Protein AF-A0A382NCT9-F1 (afdb_monomer_lite)

Sequence (289 aa):
MSKIYLVCTRSAISASALTYIINQSPQFYNVVHNNLWLNEAGSKFKDATVIEDWWNIPKSFEKTYNHDVRNNENIKLETLQNLCYEWENLHTGKHIALFTHATNTADIIKWRNEHELPITVVTTIMGKNCYRYMDLFLKREYSDEMNKFVSLFDTWKYVYNQFLSQDVTWAEHADVVLAMDDWLDNPAVTYFALGIFHNYNMKIWVEEYKMANGYEEWDLSLTGTTNRLKTMCYIFGKYEGLFQYTQEKRLFALATLESGKSYEENEITDIQQIVDNTQKIIRKQLTLT

pLDDT: mean 91.04, std 7.64, range [47.56, 98.56]

Secondary structure (DSSP, 8-state):
---EEEEE-S-TTTSHHHHHHHHTSTTB-----S-SEEEE-BSSS--EEEE-TTTT--TTTTTTS-HHHHT-SS--HHHHHHHHHHHHHTT---BEEEEE----HHHHHHHHHHTT--EEEEEEE--TTGGGGHHHHHHHHTBSSS-----HHHHHHHHHHIIIIIHHHHHHS-SEEEETHHHHT-HHHHHHHHT----TTHHHHHHHHHHHTT-----TT--SHHHHHHHHHHHHHHHGGG--SHHHHHHHHHHHHHHHHGGGTS----HHHHHHHHHHHHTS-----

Organism: NCBI:txid408172

Structure (mmCIF, N/CA/C/O backbone):
data_AF-A0A382NCT9-F1
#
_entry.id   AF-A0A382NCT9-F1
#
loop_
_atom_site.group_PDB
_atom_site.id
_atom_site.type_symbol
_atom_site.label_atom_id
_atom_site.label_alt_id
_atom_site.label_comp_id
_atom_site.label_asym_id
_atom_site.label_entity_id
_atom_site.label_seq_id
_atom_site.pdbx_PDB_ins_code
_atom_site.Cartn_x
_atom_site.Cartn_y
_atom_site.Cartn_z
_atom_site.occupancy
_atom_site.B_iso_or_equiv
_atom_site.auth_seq_id
_atom_site.auth_comp_id
_atom_site.auth_asym_id
_atom_site.auth_atom_id
_atom_site.pdbx_PDB_model_num
ATOM 1 N N . MET A 1 1 ? -17.675 -8.148 20.266 1.00 79.31 1 MET A N 1
ATOM 2 C CA . MET A 1 1 ? -16.618 -7.242 20.749 1.00 79.31 1 MET A CA 1
ATOM 3 C C . MET A 1 1 ? -16.170 -6.379 19.585 1.00 79.31 1 MET A C 1
ATOM 5 O O . MET A 1 1 ? -15.990 -6.921 18.493 1.00 79.31 1 MET A O 1
ATOM 9 N N . SER A 1 2 ? -16.069 -5.066 19.788 1.00 93.88 2 SER A N 1
ATOM 10 C CA . SER A 1 2 ? -15.545 -4.143 18.777 1.00 93.88 2 SER A CA 1
ATOM 11 C C . SER A 1 2 ? -14.045 -4.390 18.590 1.00 93.88 2 SER A C 1
ATOM 13 O O . SER A 1 2 ? -13.385 -4.887 19.496 1.00 93.88 2 SER A O 1
ATOM 15 N N . LYS A 1 3 ? -13.508 -4.100 17.404 1.00 97.00 3 LYS A N 1
ATOM 16 C CA . LYS A 1 3 ? -12.102 -4.338 17.058 1.00 97.00 3 LYS A CA 1
ATOM 17 C C . LYS A 1 3 ? -11.526 -3.095 16.408 1.00 97.00 3 LYS A C 1
ATOM 19 O O . LYS A 1 3 ? -12.255 -2.389 15.706 1.00 97.00 3 LYS A O 1
ATOM 24 N N . ILE A 1 4 ? -10.232 -2.885 16.607 1.00 98.12 4 ILE A N 1
ATOM 25 C CA . ILE A 1 4 ? -9.452 -1.883 15.886 1.00 98.12 4 ILE A CA 1
ATOM 26 C C . ILE A 1 4 ? -8.668 -2.591 14.785 1.00 98.12 4 ILE A C 1
ATOM 28 O O . ILE A 1 4 ? -7.876 -3.489 15.054 1.00 98.12 4 ILE A O 1
ATOM 32 N N . TYR A 1 5 ? -8.886 -2.183 13.543 1.00 98.31 5 TYR A N 1
ATOM 33 C CA . TYR A 1 5 ? -8.076 -2.583 12.402 1.00 98.31 5 TYR A CA 1
ATOM 34 C C . TYR A 1 5 ? -6.975 -1.540 12.253 1.00 98.31 5 TYR A C 1
ATOM 36 O O . TYR A 1 5 ? -7.219 -0.426 11.795 1.00 98.31 5 TYR A O 1
ATOM 44 N N . LEU A 1 6 ? -5.777 -1.871 12.718 1.00 97.19 6 LEU A N 1
ATOM 45 C CA . LEU A 1 6 ? -4.642 -0.967 12.676 1.00 97.19 6 LEU A CA 1
ATOM 46 C C . LEU A 1 6 ? -3.931 -1.143 11.333 1.00 97.19 6 LEU A C 1
ATOM 48 O O . LEU A 1 6 ? -3.257 -2.149 11.112 1.00 97.19 6 LEU A O 1
ATOM 52 N N . VAL A 1 7 ? -4.135 -0.184 10.430 1.00 96.69 7 VAL A N 1
ATOM 53 C CA . VAL A 1 7 ? -3.504 -0.131 9.110 1.00 96.69 7 VAL A CA 1
ATOM 54 C C . VAL A 1 7 ? -2.117 0.483 9.275 1.00 96.69 7 VAL A C 1
ATOM 56 O O . VAL A 1 7 ? -1.965 1.702 9.343 1.00 96.69 7 VAL A O 1
ATOM 59 N N . CYS A 1 8 ? -1.110 -0.377 9.371 1.00 95.12 8 CYS A N 1
ATOM 60 C CA . CYS A 1 8 ? 0.291 -0.007 9.508 1.00 95.12 8 CYS A CA 1
ATOM 61 C C . CYS A 1 8 ? 0.934 0.065 8.122 1.00 95.12 8 CYS A C 1
ATOM 63 O O . CYS A 1 8 ? 1.091 -0.954 7.445 1.00 95.12 8 CYS A O 1
ATOM 65 N N . THR A 1 9 ? 1.309 1.262 7.679 1.00 88.56 9 THR A N 1
ATOM 66 C CA . THR A 1 9 ? 1.992 1.413 6.392 1.00 88.56 9 THR A CA 1
ATOM 67 C C . THR A 1 9 ? 2.882 2.643 6.343 1.00 88.56 9 THR A C 1
ATOM 69 O O . THR A 1 9 ? 2.589 3.682 6.930 1.00 88.56 9 THR A O 1
ATOM 72 N N . ARG A 1 10 ? 3.978 2.535 5.588 1.00 74.75 10 ARG A N 1
ATOM 73 C CA . ARG A 1 10 ? 4.777 3.692 5.162 1.00 74.75 10 ARG A CA 1
ATOM 74 C C . ARG A 1 10 ? 4.299 4.305 3.849 1.00 74.75 10 ARG A C 1
ATOM 76 O O . ARG A 1 10 ? 4.722 5.404 3.518 1.00 74.75 10 ARG A O 1
ATOM 83 N N . SER A 1 11 ? 3.441 3.614 3.102 1.00 71.44 11 SER A N 1
ATOM 84 C CA . SER A 1 11 ? 3.001 4.058 1.785 1.00 71.44 11 SER A CA 1
ATOM 85 C C . SER A 1 11 ? 1.918 5.130 1.889 1.00 71.44 11 SER A C 1
ATOM 87 O O . SER A 1 11 ? 0.809 4.868 2.358 1.00 71.44 11 SER A O 1
ATOM 89 N N . ALA A 1 12 ? 2.212 6.329 1.385 1.00 63.00 12 ALA A N 1
ATOM 90 C CA . ALA A 1 12 ? 1.290 7.462 1.436 1.00 63.00 12 ALA A CA 1
ATOM 91 C C . ALA A 1 12 ? 0.013 7.263 0.593 1.00 63.00 12 ALA A C 1
ATOM 93 O O . ALA A 1 12 ? -1.019 7.868 0.897 1.00 63.00 12 ALA A O 1
ATOM 94 N N . ILE A 1 13 ? 0.053 6.423 -0.452 1.00 72.62 13 ILE A N 1
ATOM 95 C CA . ILE A 1 13 ? -1.135 6.096 -1.261 1.00 72.62 13 ILE A CA 1
ATOM 96 C C . ILE A 1 13 ? -2.081 5.143 -0.520 1.00 72.62 13 ILE A C 1
ATOM 98 O O . ILE A 1 13 ? -3.292 5.341 -0.542 1.00 72.62 13 ILE A O 1
ATOM 102 N N . SER A 1 14 ? -1.534 4.144 0.174 1.00 72.00 14 SER A N 1
ATOM 103 C CA . SER A 1 14 ? -2.325 3.111 0.850 1.00 72.00 14 SER A CA 1
ATOM 104 C C . SER A 1 14 ? -2.730 3.488 2.275 1.00 72.00 14 SER A C 1
ATOM 106 O O . SER A 1 14 ? -3.494 2.757 2.884 1.00 72.00 14 SER A O 1
ATOM 108 N N . ALA A 1 15 ? -2.238 4.597 2.824 1.00 79.25 15 ALA A N 1
ATOM 109 C CA . ALA A 1 15 ? -2.520 5.017 4.194 1.00 79.25 15 ALA A CA 1
ATOM 110 C C . ALA A 1 15 ? -4.007 5.354 4.427 1.00 79.25 15 ALA A C 1
ATOM 112 O O . ALA A 1 15 ? -4.772 4.567 4.995 1.00 79.25 15 ALA A O 1
ATOM 113 N N . SER A 1 16 ? -4.437 6.524 3.958 1.00 87.50 16 SER A N 1
ATOM 114 C CA . SER A 1 16 ? -5.751 7.069 4.299 1.00 87.50 16 SER A CA 1
ATOM 115 C C . SER A 1 16 ? -6.884 6.527 3.432 1.00 87.50 16 SER A C 1
ATOM 117 O O . SER A 1 16 ? -7.973 6.228 3.924 1.00 87.50 16 SER A O 1
ATOM 119 N N . ALA A 1 17 ? -6.620 6.311 2.141 1.00 92.38 17 ALA A N 1
ATOM 120 C CA . ALA A 1 17 ? -7.610 5.796 1.198 1.00 92.38 17 ALA A CA 1
ATOM 121 C C . ALA A 1 17 ? -8.032 4.349 1.510 1.00 92.38 17 ALA A C 1
ATOM 123 O O . ALA A 1 17 ? -9.222 4.033 1.484 1.00 92.38 17 ALA A O 1
ATOM 124 N N . LEU A 1 18 ? -7.090 3.473 1.874 1.00 94.62 18 LEU A N 1
ATOM 125 C CA . LEU A 1 18 ? -7.424 2.106 2.282 1.00 94.62 18 LEU A CA 1
ATOM 126 C C . LEU A 1 18 ? -8.213 2.095 3.593 1.00 94.62 18 LEU A C 1
ATOM 128 O O . LEU A 1 18 ? -9.218 1.396 3.709 1.00 94.62 18 LEU A O 1
ATOM 132 N N . THR A 1 19 ? -7.790 2.906 4.565 1.00 95.19 19 THR A N 1
ATOM 133 C CA . THR A 1 19 ? -8.485 3.051 5.850 1.00 95.19 19 THR A CA 1
ATOM 134 C C . THR A 1 19 ? -9.926 3.518 5.644 1.00 95.19 19 THR A C 1
ATOM 136 O O . THR A 1 19 ? -10.844 2.987 6.275 1.00 95.19 19 THR A O 1
ATOM 139 N N . TYR A 1 20 ? -10.154 4.441 4.703 1.00 95.50 20 TYR A N 1
ATOM 140 C CA . TYR A 1 20 ? -11.496 4.810 4.261 1.00 95.50 20 TYR A CA 1
ATOM 141 C C . TYR A 1 20 ? -12.267 3.602 3.729 1.00 95.50 20 TYR A C 1
ATOM 143 O O . TYR A 1 20 ? -13.323 3.292 4.272 1.00 95.50 20 TYR A O 1
ATOM 151 N N . ILE A 1 21 ? -11.730 2.872 2.743 1.00 96.19 21 ILE A N 1
ATOM 152 C CA . ILE A 1 21 ? -12.387 1.693 2.150 1.00 96.19 21 ILE A CA 1
ATOM 153 C C . ILE A 1 21 ? -12.812 0.683 3.219 1.00 96.19 21 ILE A C 1
ATOM 155 O O . ILE A 1 21 ? -13.958 0.226 3.205 1.00 96.19 21 ILE A O 1
ATOM 159 N N . ILE A 1 22 ? -11.932 0.358 4.168 1.00 9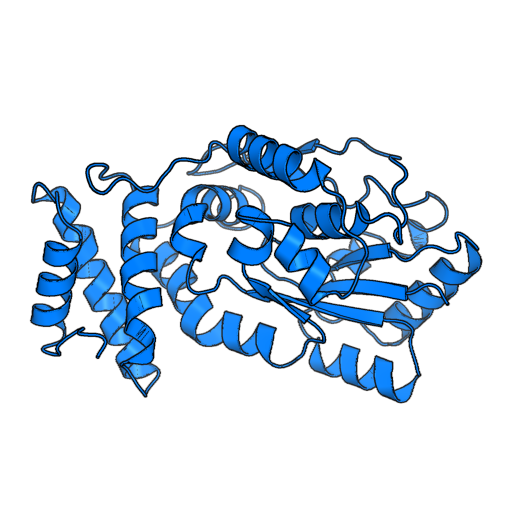7.31 22 ILE A N 1
ATOM 160 C CA . ILE A 1 22 ? -12.236 -0.589 5.250 1.00 97.31 22 ILE A CA 1
ATOM 161 C C . ILE A 1 22 ? -13.390 -0.060 6.113 1.00 97.31 22 ILE A C 1
ATOM 163 O O . ILE A 1 22 ? -14.367 -0.775 6.350 1.00 97.31 22 ILE A O 1
ATOM 167 N N . ASN A 1 23 ? -13.331 1.215 6.510 1.00 97.31 23 ASN A N 1
ATOM 168 C CA . ASN A 1 23 ? -14.374 1.862 7.307 1.00 97.31 23 ASN A CA 1
ATOM 169 C C . ASN A 1 23 ? -15.722 1.992 6.579 1.00 97.31 23 ASN A C 1
ATOM 171 O O . ASN A 1 23 ? -16.749 2.160 7.232 1.00 97.31 23 ASN A O 1
ATOM 175 N N . GLN A 1 24 ? -15.759 1.863 5.250 1.00 96.94 24 GLN A N 1
ATOM 176 C CA . GLN A 1 24 ? -17.010 1.847 4.487 1.00 96.94 24 GLN A CA 1
ATOM 177 C C . GLN A 1 24 ? -17.789 0.526 4.607 1.00 96.94 24 GLN A C 1
ATOM 179 O O . GLN A 1 24 ? -18.937 0.458 4.161 1.00 96.94 24 GLN A O 1
ATOM 184 N N . SER A 1 25 ? -17.224 -0.513 5.232 1.00 97.44 25 SER A N 1
ATOM 185 C CA . SER A 1 25 ? -17.956 -1.745 5.538 1.00 97.44 25 SER A CA 1
ATOM 186 C C . SER A 1 25 ? -19.090 -1.497 6.554 1.00 97.44 25 SER A C 1
ATOM 188 O O . SER A 1 25 ? -18.888 -0.796 7.547 1.00 97.44 25 SER A O 1
ATOM 190 N N . PRO A 1 26 ? -20.272 -2.135 6.410 1.00 95.94 26 PRO A N 1
ATOM 191 C CA . PRO A 1 26 ? -21.374 -2.011 7.374 1.00 95.94 26 PRO A CA 1
ATOM 192 C C . PRO A 1 26 ? -21.036 -2.423 8.817 1.00 95.94 26 PRO A C 1
ATOM 194 O O . PRO A 1 26 ? -21.778 -2.090 9.746 1.00 95.94 26 PRO A O 1
ATOM 197 N N . GLN A 1 27 ? -19.951 -3.172 9.029 1.00 97.31 27 GLN A N 1
ATOM 198 C CA . GLN A 1 27 ? -19.482 -3.582 10.358 1.00 97.31 27 GLN A CA 1
ATOM 199 C C . GLN A 1 27 ? -18.667 -2.490 11.071 1.00 97.31 27 GLN A C 1
ATOM 201 O O . GLN A 1 27 ? -18.390 -2.619 12.266 1.00 97.31 27 GLN A O 1
ATOM 206 N N . PHE A 1 28 ? -18.315 -1.416 10.365 1.00 97.75 28 PHE A N 1
ATOM 207 C CA . PHE A 1 28 ? -17.413 -0.376 10.838 1.00 97.75 28 PHE A CA 1
ATOM 208 C C . PHE A 1 28 ? -18.139 0.927 11.152 1.00 97.75 28 PHE A C 1
ATOM 210 O O . PHE A 1 28 ? -19.285 1.162 10.757 1.00 97.75 28 PHE A O 1
ATOM 217 N N . TYR A 1 29 ? -17.464 1.763 11.931 1.00 96.50 29 TYR A N 1
ATOM 218 C CA . TYR A 1 29 ? -17.893 3.109 12.238 1.00 96.50 29 TYR A CA 1
ATOM 219 C C . TYR A 1 29 ? -17.632 4.031 11.042 1.00 96.50 29 TYR A C 1
ATOM 221 O O . TYR A 1 29 ? -16.497 4.214 10.603 1.00 96.50 29 TYR A O 1
ATOM 229 N N . ASN A 1 30 ? -18.709 4.622 10.531 1.00 93.31 30 ASN A N 1
ATOM 230 C CA . ASN A 1 30 ? -18.722 5.400 9.296 1.00 93.31 30 ASN A CA 1
ATOM 231 C C . ASN A 1 30 ? -19.634 6.621 9.466 1.00 93.31 30 ASN A C 1
ATOM 233 O O . ASN A 1 30 ? -20.738 6.681 8.928 1.00 93.31 30 ASN A O 1
ATOM 237 N N . VAL A 1 31 ? -19.207 7.557 10.310 1.00 91.62 31 VAL A N 1
ATOM 238 C CA . VAL A 1 31 ? -19.896 8.835 10.519 1.00 91.62 31 VAL A CA 1
ATOM 239 C C . VAL A 1 31 ? -18.936 9.937 10.120 1.00 91.62 31 VAL A C 1
ATOM 241 O O . VAL A 1 31 ? -17.847 10.006 10.674 1.00 91.62 31 VAL A O 1
ATOM 244 N N . VAL A 1 32 ? -19.337 10.779 9.171 1.00 89.69 32 VAL A N 1
ATOM 245 C CA . VAL A 1 32 ? -18.511 11.886 8.679 1.00 89.69 32 VAL A CA 1
ATOM 246 C C . VAL A 1 32 ? -18.557 13.048 9.678 1.00 89.69 32 VAL A C 1
ATOM 248 O O . VAL A 1 32 ? -19.614 13.637 9.897 1.00 89.69 32 VAL A O 1
ATOM 251 N N . HIS A 1 33 ? -17.410 13.378 10.266 1.00 87.75 33 HIS A N 1
ATOM 252 C CA . HIS A 1 33 ? -17.184 14.492 11.195 1.00 87.75 33 HIS A CA 1
ATOM 253 C C . HIS A 1 33 ? -16.388 15.641 10.566 1.00 87.75 33 HIS A C 1
ATOM 255 O O . HIS A 1 33 ? -16.573 16.784 10.976 1.00 87.75 33 HIS A O 1
ATOM 261 N N . ASN A 1 34 ? -15.540 15.346 9.573 1.00 88.25 34 ASN A N 1
ATOM 262 C CA . ASN A 1 34 ? -14.681 16.315 8.880 1.00 88.25 34 ASN A CA 1
ATOM 263 C C . ASN A 1 34 ? -14.761 16.156 7.351 1.00 88.25 34 ASN A C 1
ATOM 265 O O . ASN A 1 34 ? -15.443 15.261 6.841 1.00 88.25 34 ASN A O 1
ATOM 269 N N . ASN A 1 35 ? -14.091 17.044 6.613 1.00 89.81 35 ASN A N 1
ATOM 270 C CA . ASN A 1 35 ? -14.083 16.997 5.156 1.00 89.81 35 ASN A CA 1
ATOM 271 C C . ASN A 1 35 ? -13.323 15.761 4.687 1.00 89.81 35 ASN A C 1
ATOM 273 O O . ASN A 1 35 ? -12.149 15.601 4.967 1.00 89.81 35 ASN A O 1
ATOM 277 N N . LEU A 1 36 ? -13.980 14.898 3.919 1.00 91.44 36 LEU A N 1
ATOM 278 C CA . LEU A 1 36 ? -13.345 13.657 3.488 1.00 91.44 36 LEU A CA 1
ATOM 279 C C . LEU A 1 36 ? -12.121 13.897 2.590 1.00 91.44 36 LEU A C 1
ATOM 281 O O . LEU A 1 36 ? -11.104 13.225 2.732 1.00 91.44 36 LEU A O 1
ATOM 285 N N . TRP A 1 37 ? -12.252 14.823 1.643 1.00 92.44 37 TRP A N 1
ATOM 286 C CA . TRP A 1 37 ? -11.266 15.067 0.599 1.00 92.44 37 TRP A CA 1
ATOM 287 C C . TRP A 1 37 ? -10.374 16.249 0.961 1.00 92.44 37 TRP A C 1
ATOM 289 O O . TRP A 1 37 ? -10.873 17.351 1.198 1.00 92.44 37 TRP A O 1
ATOM 299 N N . LEU A 1 38 ? -9.061 16.030 0.922 1.00 90.69 38 LEU A N 1
ATOM 300 C CA . LEU A 1 38 ? -8.047 17.074 1.042 1.00 90.69 38 LEU A CA 1
ATOM 301 C C . LEU A 1 38 ? -7.195 17.113 -0.228 1.00 90.69 38 LEU A C 1
ATOM 303 O O . LEU A 1 38 ? -7.039 16.106 -0.921 1.00 90.69 38 LEU A O 1
ATOM 307 N N . ASN A 1 39 ? -6.618 18.277 -0.510 1.00 89.19 39 ASN A N 1
ATOM 308 C CA . ASN A 1 39 ? -5.605 18.428 -1.546 1.00 89.19 39 ASN A CA 1
ATOM 309 C C . ASN A 1 39 ? -4.252 18.629 -0.874 1.00 89.19 39 ASN A C 1
ATOM 311 O O . ASN A 1 39 ? -4.104 19.525 -0.045 1.00 89.19 39 ASN A O 1
ATOM 315 N N . GLU A 1 40 ? -3.282 17.809 -1.251 1.00 86.50 40 GLU A N 1
ATOM 316 C CA . GLU A 1 40 ? -1.894 17.930 -0.822 1.00 86.50 40 GLU A CA 1
ATOM 317 C C . GLU A 1 40 ? -1.069 18.491 -1.979 1.00 86.50 40 GLU A C 1
ATOM 319 O O . GLU A 1 40 ? -1.131 17.982 -3.105 1.00 86.50 40 GLU A O 1
ATOM 324 N N . ALA A 1 41 ? -0.324 19.561 -1.700 1.00 85.19 41 ALA A N 1
ATOM 325 C CA . ALA A 1 41 ? 0.487 20.238 -2.700 1.00 85.19 41 ALA A CA 1
ATOM 326 C C . ALA A 1 41 ? 1.590 19.305 -3.214 1.00 85.19 41 ALA A C 1
ATOM 328 O O . ALA A 1 41 ? 2.368 18.719 -2.452 1.00 85.19 41 ALA A O 1
ATOM 329 N N . GLY A 1 42 ? 1.628 19.142 -4.532 1.00 79.12 42 GLY A N 1
ATOM 330 C CA . GLY A 1 42 ? 2.594 18.280 -5.186 1.00 79.12 42 GLY A CA 1
ATOM 331 C C . GLY A 1 42 ? 3.825 19.042 -5.647 1.00 79.12 42 GLY A C 1
ATOM 332 O O . GLY A 1 42 ? 3.748 20.200 -6.047 1.00 79.12 42 GLY A O 1
ATOM 333 N N . SER A 1 43 ? 4.955 18.336 -5.712 1.00 75.38 43 SER A N 1
ATOM 334 C CA . SER A 1 43 ? 6.187 18.899 -6.259 1.00 75.38 43 SER A CA 1
ATOM 335 C C . SER A 1 43 ? 6.259 18.696 -7.786 1.00 75.38 43 SER A C 1
ATOM 337 O O . SER A 1 43 ? 5.801 19.507 -8.589 1.00 75.38 43 SER A O 1
ATOM 339 N N . LYS A 1 44 ? 6.818 17.565 -8.232 1.00 85.31 44 LYS A N 1
ATOM 340 C CA . LYS A 1 44 ? 7.063 17.234 -9.642 1.00 85.31 44 LYS A CA 1
ATOM 341 C C . LYS A 1 44 ? 5.838 16.662 -10.358 1.00 85.31 44 LYS A C 1
ATOM 343 O O . LYS A 1 44 ? 5.735 16.816 -11.575 1.00 85.31 44 LYS A O 1
ATOM 348 N N . PHE A 1 45 ? 4.947 15.986 -9.635 1.00 85.38 45 PHE A N 1
ATOM 349 C CA . PHE A 1 45 ? 3.888 15.153 -10.219 1.00 85.38 45 PHE A CA 1
ATOM 350 C C . PHE A 1 45 ? 2.476 15.751 -10.111 1.00 85.38 45 PHE A C 1
ATOM 352 O O . PHE A 1 45 ? 1.517 15.048 -10.414 1.00 85.38 45 PHE A O 1
ATOM 359 N N . LYS A 1 46 ? 2.357 17.059 -9.821 1.00 86.06 46 LYS A N 1
ATOM 360 C CA . LYS A 1 46 ? 1.105 17.780 -9.490 1.00 86.06 46 LYS A CA 1
ATOM 361 C C . LYS A 1 46 ? 0.523 17.363 -8.138 1.00 86.06 46 LYS A C 1
ATOM 363 O O . LYS A 1 46 ? 0.967 16.386 -7.542 1.00 86.06 46 LYS A O 1
ATOM 368 N N . ASP A 1 47 ? -0.476 18.116 -7.701 1.00 89.75 47 ASP A N 1
ATOM 369 C CA . ASP A 1 47 ? -1.185 17.901 -6.444 1.00 89.75 47 ASP A CA 1
ATOM 370 C C . ASP A 1 47 ? -1.841 16.518 -6.381 1.00 89.75 47 ASP A C 1
ATOM 372 O O . ASP A 1 47 ? -2.286 15.956 -7.395 1.00 89.75 47 ASP A O 1
ATOM 376 N N . ALA A 1 48 ? -1.889 15.987 -5.163 1.00 89.56 48 ALA A N 1
ATOM 377 C CA . ALA A 1 48 ? -2.556 14.739 -4.841 1.00 89.56 48 ALA A CA 1
ATOM 378 C C . ALA A 1 48 ? -3.879 15.026 -4.130 1.00 89.56 48 ALA A C 1
ATOM 380 O O . ALA A 1 48 ? -3.949 15.868 -3.236 1.00 89.56 48 ALA A O 1
ATOM 381 N N . THR A 1 49 ? -4.917 14.277 -4.484 1.00 90.88 49 THR A N 1
ATOM 382 C CA . THR A 1 49 ? -6.171 14.262 -3.734 1.00 90.88 49 THR A CA 1
ATOM 383 C C . THR A 1 49 ? -6.130 13.104 -2.742 1.00 90.88 49 THR A C 1
ATOM 385 O O . THR A 1 49 ? -5.975 11.937 -3.117 1.00 90.88 49 THR A O 1
ATOM 388 N N . VAL A 1 50 ? -6.252 13.427 -1.460 1.00 89.00 50 VAL A N 1
ATOM 389 C CA . VAL A 1 50 ? -6.026 12.508 -0.340 1.00 89.00 50 VAL A CA 1
ATOM 390 C C . VAL A 1 50 ? -7.257 12.444 0.546 1.00 89.00 50 VAL A C 1
ATOM 392 O O . VAL A 1 50 ? -8.145 13.295 0.463 1.00 89.00 50 VAL A O 1
ATOM 395 N N . ILE A 1 51 ? -7.301 11.428 1.404 1.00 91.31 51 ILE A N 1
ATOM 396 C CA . ILE A 1 51 ? -8.361 11.293 2.397 1.00 91.31 51 ILE A CA 1
ATOM 397 C C . ILE A 1 51 ? -7.900 11.850 3.739 1.00 91.31 51 ILE A C 1
ATOM 399 O O . ILE A 1 51 ? -6.800 11.527 4.192 1.00 91.31 51 ILE A O 1
ATOM 403 N N . GLU A 1 52 ? -8.735 12.682 4.359 1.00 89.94 52 GLU A N 1
ATOM 404 C CA . GLU A 1 52 ? -8.542 13.154 5.729 1.00 89.94 52 GLU A CA 1
ATOM 405 C C . GLU A 1 52 ? -8.754 12.000 6.704 1.00 89.94 52 GLU A C 1
ATOM 407 O O . GLU A 1 52 ? -9.890 11.629 6.942 1.00 89.94 52 GLU A O 1
ATOM 412 N N . ASP A 1 53 ? -7.709 11.463 7.333 1.00 84.44 53 ASP A N 1
ATOM 413 C CA . ASP A 1 53 ? -7.828 10.333 8.278 1.00 84.44 53 ASP A CA 1
ATOM 414 C C . ASP A 1 53 ? -8.734 10.596 9.493 1.00 84.44 53 ASP A C 1
ATOM 416 O O . ASP A 1 53 ? -9.176 9.656 10.152 1.00 84.44 53 ASP A O 1
ATOM 420 N N . TRP A 1 54 ? -9.028 11.864 9.789 1.00 91.31 54 TRP A N 1
ATOM 421 C CA . TRP A 1 54 ? -9.935 12.277 10.861 1.00 91.31 54 TRP A CA 1
ATOM 422 C C . TRP A 1 54 ? -11.395 12.404 10.420 1.00 91.31 54 TRP A C 1
ATOM 424 O O . TRP A 1 54 ? -12.251 12.750 11.237 1.00 91.31 54 TRP A O 1
ATOM 434 N N . TRP A 1 55 ? -11.716 12.103 9.158 1.00 92.69 55 TRP A N 1
ATOM 435 C CA . TRP A 1 55 ? -13.071 12.227 8.621 1.00 92.69 55 TRP A CA 1
ATOM 436 C C . TRP A 1 55 ? -14.105 11.448 9.438 1.00 92.69 55 TRP A C 1
ATOM 438 O O . TRP A 1 55 ? -15.232 11.916 9.542 1.00 92.69 55 TRP A O 1
ATOM 448 N N . ASN A 1 56 ? -13.746 10.303 10.036 1.00 92.50 56 ASN A N 1
ATOM 449 C CA . ASN A 1 56 ? -14.647 9.458 10.826 1.00 92.50 56 ASN A CA 1
ATOM 450 C C . ASN A 1 56 ? -14.234 9.245 12.282 1.00 92.50 56 ASN A C 1
ATOM 452 O O . ASN A 1 56 ? -14.679 8.282 12.907 1.00 92.50 56 ASN A O 1
ATOM 456 N N . ILE A 1 57 ? -13.421 10.135 12.846 1.00 94.31 57 ILE A N 1
ATOM 457 C CA . ILE A 1 57 ? -13.002 10.029 14.245 1.00 94.31 57 ILE A CA 1
ATOM 458 C C . ILE A 1 57 ? -13.966 10.830 15.135 1.00 94.31 57 ILE A C 1
ATOM 460 O O . ILE A 1 57 ? -14.121 12.033 14.937 1.00 94.31 57 ILE A O 1
ATOM 464 N N . PRO A 1 58 ? -14.634 10.210 16.129 1.00 92.94 58 PRO A N 1
ATOM 465 C CA . PRO A 1 58 ? -15.453 10.948 17.087 1.00 92.94 58 PRO A CA 1
ATOM 466 C C . PRO A 1 58 ? -14.604 11.917 17.916 1.00 92.94 58 PRO A C 1
ATOM 468 O O . PRO A 1 58 ? -13.559 11.526 18.431 1.00 92.94 58 PRO A O 1
ATOM 471 N N . LYS A 1 59 ? -15.106 13.131 18.176 1.00 90.62 59 LYS A N 1
ATOM 472 C CA . LYS A 1 59 ? -14.413 14.147 19.001 1.00 90.62 59 LYS A CA 1
ATOM 473 C C . LYS A 1 59 ? -13.938 13.648 20.368 1.00 90.62 59 LYS A C 1
ATOM 475 O O . LYS A 1 59 ? -12.916 14.095 20.877 1.00 90.62 59 LYS A O 1
ATOM 480 N N . SER A 1 60 ? -14.682 12.738 20.995 1.00 92.44 60 SER A N 1
ATOM 481 C CA . SER A 1 60 ? -14.280 12.131 22.270 1.00 92.44 60 SER A CA 1
ATOM 482 C C . SER A 1 60 ? -13.061 11.214 22.134 1.00 92.44 60 SER A C 1
ATOM 484 O O . SER A 1 60 ? -12.302 11.092 23.088 1.00 92.44 60 SER A O 1
ATOM 486 N N . PHE A 1 61 ? -12.853 10.615 20.961 1.00 95.62 61 PHE A N 1
ATOM 487 C CA . PHE A 1 61 ? -11.756 9.696 20.661 1.00 95.62 61 PHE A CA 1
ATOM 488 C C . PHE A 1 61 ? -10.510 10.392 20.097 1.00 95.62 61 PHE A C 1
ATOM 490 O O . PHE A 1 61 ? -9.416 9.846 20.200 1.00 95.62 61 PHE A O 1
ATOM 497 N N . GLU A 1 62 ? -10.635 11.611 19.560 1.00 92.25 62 GLU A N 1
ATOM 498 C CA . GLU A 1 62 ? -9.513 12.398 19.009 1.00 92.25 62 GLU A CA 1
ATOM 499 C C . GLU A 1 62 ? -8.378 12.634 20.017 1.00 92.25 62 GLU A C 1
ATOM 501 O O . GLU A 1 62 ? -7.221 12.787 19.636 1.00 92.25 62 GLU A O 1
ATOM 506 N N . LYS A 1 63 ? -8.679 12.643 21.322 1.00 92.56 63 LYS A N 1
ATOM 507 C CA . LYS A 1 63 ? -7.647 12.757 22.368 1.00 92.56 63 LYS A CA 1
ATOM 508 C C . LYS A 1 63 ? -6.754 11.516 22.441 1.00 92.56 63 LYS A C 1
ATOM 510 O O . LYS A 1 63 ? -5.589 11.627 22.818 1.00 92.56 63 LYS A O 1
ATOM 515 N N . THR A 1 64 ? -7.305 10.366 22.073 1.00 95.88 64 THR A N 1
ATOM 516 C CA . THR A 1 64 ? -6.672 9.046 22.143 1.00 95.88 64 THR A CA 1
ATOM 517 C C . THR A 1 64 ? -6.009 8.692 20.818 1.00 95.88 64 THR A C 1
ATOM 519 O O . THR A 1 64 ? -4.855 8.274 20.812 1.00 95.88 64 THR A O 1
ATOM 522 N N . TYR A 1 65 ? -6.700 8.903 19.696 1.00 96.12 65 TYR A N 1
ATOM 523 C CA . TYR A 1 65 ? -6.133 8.797 18.353 1.00 96.12 65 TYR A CA 1
ATOM 524 C C . TYR A 1 65 ? -5.860 10.200 17.791 1.00 96.12 65 TYR A C 1
ATOM 526 O O . TYR A 1 65 ? -6.739 10.860 17.233 1.00 96.12 65 TYR A O 1
ATOM 534 N N . ASN A 1 66 ? -4.620 10.652 17.977 1.00 93.44 66 ASN A N 1
ATOM 535 C CA . ASN A 1 66 ? -4.124 11.972 17.589 1.00 93.44 66 ASN A CA 1
ATOM 536 C C . ASN A 1 66 ? -2.911 11.857 16.642 1.00 93.44 66 ASN A C 1
ATOM 538 O O . ASN A 1 66 ? -2.485 10.754 16.291 1.00 93.44 66 ASN A O 1
ATOM 542 N N . HIS A 1 67 ? -2.356 12.997 16.218 1.00 91.56 67 HIS A N 1
ATOM 543 C CA . HIS A 1 67 ? -1.215 13.035 15.298 1.00 91.56 67 HIS A CA 1
ATOM 544 C C . HIS A 1 67 ? 0.007 12.270 15.812 1.00 91.56 67 HIS A C 1
ATOM 546 O O . HIS A 1 67 ? 0.669 11.614 15.011 1.00 91.56 67 HIS A O 1
ATOM 552 N N . ASP A 1 68 ? 0.280 12.303 17.119 1.00 93.06 68 ASP A N 1
ATOM 553 C CA . ASP A 1 68 ? 1.413 11.578 17.693 1.00 93.06 68 ASP A CA 1
ATOM 554 C C . ASP A 1 68 ? 1.210 10.075 17.533 1.00 93.06 68 ASP A C 1
ATOM 556 O O . ASP A 1 68 ? 2.124 9.387 17.103 1.00 93.06 68 ASP A O 1
ATOM 560 N N . VAL A 1 69 ? 0.005 9.561 17.796 1.00 93.56 69 VAL A N 1
ATOM 561 C CA . VAL A 1 69 ? -0.315 8.136 17.610 1.00 93.56 69 VAL A CA 1
ATOM 562 C C . VAL A 1 69 ? -0.282 7.734 16.134 1.00 93.56 69 VAL A C 1
ATOM 564 O O . VAL A 1 69 ? 0.315 6.711 15.792 1.00 93.56 69 VAL A O 1
ATOM 567 N N . ARG A 1 70 ? -0.874 8.543 15.246 1.00 92.25 70 ARG A N 1
ATOM 568 C CA . ARG A 1 70 ? -0.855 8.296 13.795 1.00 92.25 70 ARG A CA 1
ATOM 569 C C . ARG A 1 70 ? 0.574 8.245 13.253 1.00 92.25 70 ARG A C 1
ATOM 571 O O . ARG A 1 70 ? 0.898 7.355 12.476 1.00 92.25 70 ARG A O 1
ATOM 578 N N . ASN A 1 71 ? 1.435 9.167 13.672 1.00 90.94 71 ASN A N 1
ATOM 579 C CA . ASN A 1 71 ? 2.796 9.305 13.147 1.00 90.94 71 ASN A CA 1
ATOM 580 C C . ASN A 1 71 ? 3.851 8.543 13.965 1.00 90.94 71 ASN A C 1
ATOM 582 O O . ASN A 1 71 ? 5.043 8.654 13.684 1.00 90.94 71 ASN A O 1
ATOM 586 N N . ASN A 1 72 ? 3.444 7.760 14.968 1.00 91.12 72 ASN A N 1
ATOM 587 C CA . ASN A 1 72 ? 4.380 7.002 15.785 1.00 91.12 72 ASN A CA 1
ATOM 588 C C . ASN A 1 72 ? 4.909 5.777 15.027 1.00 91.12 72 ASN A C 1
ATOM 590 O O . ASN A 1 72 ? 4.210 4.777 14.884 1.00 91.12 72 ASN A O 1
ATOM 594 N N . GLU A 1 73 ? 6.173 5.819 14.608 1.00 93.56 73 GLU A N 1
ATOM 595 C CA . GLU A 1 73 ? 6.835 4.675 13.965 1.00 93.56 73 GLU A CA 1
ATOM 596 C C . GLU A 1 73 ? 7.090 3.492 14.917 1.00 93.56 73 GLU A C 1
ATOM 598 O O . GLU A 1 73 ? 7.326 2.376 14.450 1.00 93.56 73 GLU A O 1
ATOM 603 N N . ASN A 1 74 ? 7.050 3.720 16.235 1.00 95.56 74 ASN A N 1
ATOM 604 C CA . ASN A 1 74 ? 7.289 2.725 17.277 1.00 95.56 74 ASN A CA 1
ATOM 605 C C . ASN A 1 74 ? 6.217 2.826 18.377 1.00 95.56 74 ASN A C 1
ATOM 607 O O . ASN A 1 74 ? 6.444 3.354 19.475 1.00 95.56 74 ASN A O 1
ATOM 611 N N . ILE A 1 75 ? 5.011 2.353 18.052 1.00 95.69 75 ILE A N 1
ATOM 612 C CA . ILE A 1 75 ? 3.877 2.365 18.980 1.00 95.69 75 ILE A CA 1
ATOM 613 C C . ILE A 1 75 ? 4.208 1.516 20.208 1.00 95.69 75 ILE A C 1
ATOM 615 O O . ILE A 1 75 ? 4.765 0.431 20.088 1.00 95.69 75 ILE A O 1
ATOM 619 N N . LYS A 1 76 ? 3.837 1.997 21.398 1.00 97.56 76 LYS A N 1
ATOM 620 C CA . LYS A 1 76 ? 4.010 1.272 22.663 1.00 97.56 76 LYS A CA 1
ATOM 621 C C . LYS A 1 76 ? 2.738 0.510 23.034 1.00 97.56 76 LYS A C 1
ATOM 623 O O . LYS A 1 76 ? 1.636 0.940 22.700 1.00 97.56 76 LYS A O 1
ATOM 628 N N . LEU A 1 77 ? 2.888 -0.554 23.823 1.00 98.19 77 LEU A N 1
ATOM 629 C CA . LEU A 1 77 ? 1.772 -1.322 24.386 1.00 98.19 77 LEU A CA 1
ATOM 630 C C . LEU A 1 77 ? 0.700 -0.442 25.053 1.00 98.19 77 LEU A C 1
ATOM 632 O O . LEU A 1 77 ? -0.482 -0.597 24.765 1.00 98.19 77 LEU A O 1
ATOM 636 N N . GLU A 1 78 ? 1.107 0.507 25.896 1.00 98.00 78 GLU A N 1
ATOM 637 C CA . GLU A 1 78 ? 0.180 1.403 26.604 1.00 98.00 78 GLU A CA 1
ATOM 638 C C . GLU A 1 78 ? -0.714 2.192 25.634 1.00 98.00 78 GLU A C 1
ATOM 640 O O . GLU A 1 78 ? -1.914 2.330 25.858 1.00 98.00 78 GLU A O 1
ATOM 645 N N . THR A 1 79 ? -0.158 2.641 24.504 1.00 97.88 79 THR A N 1
ATOM 646 C CA . THR A 1 79 ? -0.924 3.317 23.451 1.00 97.88 79 THR A CA 1
ATOM 647 C C . THR A 1 79 ? -1.973 2.385 22.843 1.00 97.88 79 THR A C 1
ATOM 649 O O . THR A 1 79 ? -3.117 2.795 22.671 1.00 97.88 79 THR A O 1
ATOM 652 N N . LEU A 1 80 ? -1.622 1.125 22.562 1.00 98.06 80 LEU A N 1
ATOM 653 C CA . LEU A 1 80 ? -2.560 0.132 22.020 1.00 98.06 80 LEU A CA 1
ATOM 654 C C . LEU A 1 80 ? -3.685 -0.196 23.009 1.00 98.06 80 LEU A C 1
ATOM 656 O O . LEU A 1 80 ? -4.850 -0.270 22.617 1.00 98.06 80 LEU A O 1
ATOM 660 N N . GLN A 1 81 ? -3.344 -0.368 24.288 1.00 98.12 81 GLN A N 1
ATOM 661 C CA . GLN A 1 81 ? -4.313 -0.601 25.359 1.00 98.12 81 GLN A CA 1
ATOM 662 C C . GLN A 1 81 ? -5.280 0.574 25.491 1.00 98.12 81 GLN A C 1
ATOM 664 O O . GLN A 1 81 ? -6.490 0.360 25.525 1.00 98.12 81 GLN A O 1
ATOM 669 N N . ASN A 1 82 ? -4.756 1.803 25.493 1.00 97.81 82 ASN A N 1
ATOM 670 C CA . ASN A 1 82 ? -5.565 3.011 25.578 1.00 97.81 82 ASN A CA 1
ATOM 671 C C . ASN A 1 82 ? -6.499 3.159 24.366 1.00 97.81 82 ASN A C 1
ATOM 673 O O . ASN A 1 82 ? -7.681 3.432 24.539 1.00 97.81 82 ASN A O 1
ATOM 677 N N . LEU A 1 83 ? -6.010 2.896 23.146 1.00 97.75 83 LEU A N 1
ATOM 678 C CA . LEU A 1 83 ? -6.846 2.883 21.939 1.00 97.75 83 LEU A CA 1
ATOM 679 C C . LEU A 1 83 ? -8.015 1.899 22.065 1.00 97.75 83 LEU A C 1
ATOM 681 O O . LEU A 1 83 ? -9.158 2.270 21.802 1.00 97.75 83 LEU A O 1
ATOM 685 N N . CYS A 1 84 ? -7.745 0.661 22.490 1.00 97.69 84 CYS A N 1
ATOM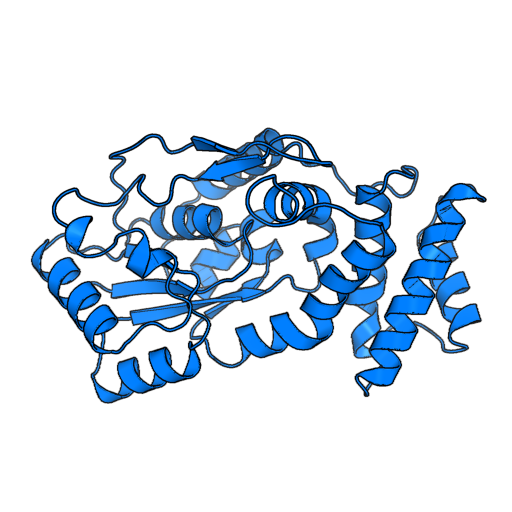 686 C CA . CYS A 1 84 ? -8.777 -0.366 22.637 1.00 97.69 84 CYS A CA 1
ATOM 687 C C . CYS A 1 84 ? -9.795 -0.014 23.729 1.00 97.69 84 CYS A C 1
ATOM 689 O O . CYS A 1 84 ? -10.998 -0.147 23.508 1.00 97.69 84 CYS A O 1
ATOM 691 N N . TYR A 1 85 ? -9.311 0.438 24.889 1.00 97.12 85 TYR A N 1
ATOM 692 C CA . TYR A 1 85 ? -10.145 0.818 26.028 1.00 97.12 85 TYR A CA 1
ATOM 693 C C . TYR A 1 85 ? -11.081 1.975 25.672 1.00 97.12 85 TYR A C 1
ATOM 695 O O . TYR A 1 85 ? -12.296 1.874 25.843 1.00 97.12 85 TYR A O 1
ATOM 703 N N . GLU A 1 86 ? -10.532 3.049 25.106 1.00 97.50 86 GLU A N 1
ATOM 704 C CA . GLU A 1 86 ? -11.309 4.232 24.751 1.00 97.50 86 GLU A CA 1
ATOM 705 C C . GLU A 1 86 ? -12.300 3.944 23.622 1.00 97.50 86 GLU A C 1
ATOM 707 O O . GLU A 1 86 ? -13.423 4.435 23.675 1.00 97.50 86 GLU A O 1
ATOM 712 N N . TRP A 1 87 ? -11.950 3.101 22.642 1.00 97.44 87 TRP A N 1
ATOM 713 C CA . TRP A 1 87 ? -12.888 2.722 21.582 1.00 97.44 87 TRP A CA 1
ATOM 714 C C . TRP A 1 87 ? -14.082 1.920 22.117 1.00 97.44 87 TRP A C 1
ATOM 716 O O . TRP A 1 87 ? -15.229 2.196 21.758 1.00 97.44 87 TRP A O 1
ATOM 726 N N . GLU A 1 88 ? -13.838 0.947 22.999 1.00 96.00 88 GLU A N 1
ATOM 727 C CA . GLU A 1 88 ? -14.904 0.134 23.593 1.00 96.00 88 GLU A CA 1
ATOM 728 C C . GLU A 1 88 ? -15.844 0.981 24.474 1.00 96.00 88 GLU A C 1
ATOM 730 O O . GLU A 1 88 ? -17.064 0.789 24.432 1.00 96.00 88 GLU A O 1
ATOM 735 N N . ASN A 1 89 ? -15.309 1.979 25.188 1.00 96.06 89 ASN A N 1
ATOM 736 C CA . ASN A 1 89 ? -16.082 2.909 26.026 1.00 96.06 89 ASN A CA 1
ATOM 737 C C . ASN A 1 89 ? -17.020 3.837 25.241 1.00 96.06 89 ASN A C 1
ATOM 739 O O . ASN A 1 89 ? -17.946 4.407 25.819 1.00 96.06 89 ASN A O 1
ATOM 743 N N . LEU A 1 90 ? -16.829 3.989 23.927 1.00 95.25 90 LEU A N 1
ATOM 744 C CA . LEU A 1 90 ? -17.785 4.715 23.086 1.00 95.25 90 LEU A CA 1
ATOM 745 C C . LEU A 1 90 ? -19.068 3.916 22.831 1.00 95.25 90 LEU A C 1
ATOM 747 O O . LEU A 1 90 ? -20.042 4.481 22.335 1.00 95.25 90 LEU A O 1
ATOM 751 N N . HIS A 1 91 ? -19.067 2.609 23.123 1.00 93.94 91 HIS A N 1
ATOM 752 C CA . HIS A 1 91 ? -20.213 1.710 22.968 1.00 93.94 91 HIS A CA 1
ATOM 753 C C . HIS A 1 91 ? -20.881 1.787 21.583 1.00 93.94 91 HIS A C 1
ATOM 755 O O . HIS A 1 91 ? -22.095 1.644 21.447 1.00 93.94 91 HIS A O 1
ATOM 761 N N . THR A 1 92 ? -20.084 1.988 20.526 1.00 93.50 92 THR A N 1
ATOM 762 C CA . THR A 1 92 ? -20.593 2.106 19.148 1.00 93.50 92 THR A CA 1
ATOM 763 C C . THR A 1 92 ? -21.142 0.784 18.608 1.00 93.50 92 THR A C 1
ATOM 765 O O . THR A 1 92 ? -21.940 0.780 17.671 1.00 93.50 92 THR A O 1
ATOM 768 N N . GLY A 1 93 ? -20.681 -0.346 19.160 1.00 95.00 93 GLY A N 1
ATOM 769 C CA . GLY A 1 93 ? -20.944 -1.686 18.631 1.00 95.00 93 GLY A CA 1
ATOM 770 C C . GLY A 1 93 ? -20.322 -1.934 17.251 1.00 95.00 93 GLY A C 1
ATOM 771 O O . GLY A 1 93 ? -20.726 -2.873 16.562 1.00 95.00 93 GLY A O 1
ATOM 772 N N . LYS A 1 94 ? -19.378 -1.086 16.820 1.00 97.50 94 LYS A N 1
ATOM 773 C CA . LYS A 1 94 ? -18.750 -1.112 15.495 1.00 97.50 94 LYS A CA 1
ATOM 774 C C . LYS A 1 94 ? -17.238 -1.277 15.594 1.00 97.50 94 LYS A C 1
ATOM 776 O O . LYS A 1 94 ? -16.603 -0.842 16.552 1.00 97.50 94 LYS A O 1
ATOM 781 N N . HIS A 1 95 ? -16.650 -1.888 14.573 1.00 98.19 95 HIS A N 1
ATOM 782 C CA . HIS A 1 95 ? -15.204 -1.851 14.368 1.00 98.19 95 HIS A CA 1
ATOM 783 C C . HIS A 1 95 ? -14.760 -0.461 13.890 1.00 98.19 95 HIS A C 1
ATOM 785 O O . HIS A 1 95 ? -15.582 0.330 13.429 1.00 98.19 95 HIS A O 1
ATOM 791 N N . ILE A 1 96 ? -13.466 -0.173 13.967 1.00 98.00 96 ILE A N 1
ATOM 792 C CA . ILE A 1 96 ? -12.867 0.998 13.318 1.00 98.00 96 ILE A CA 1
ATOM 793 C C . ILE A 1 96 ? -11.528 0.614 12.708 1.00 98.00 96 ILE A C 1
ATOM 795 O O . ILE A 1 96 ? -10.770 -0.141 13.311 1.00 98.00 96 ILE A O 1
ATOM 799 N N . ALA A 1 97 ? -11.247 1.117 11.513 1.00 97.50 97 ALA A N 1
ATOM 800 C CA . ALA A 1 97 ? -9.921 1.097 10.929 1.00 97.50 97 ALA A CA 1
ATOM 801 C C . ALA A 1 97 ? -9.221 2.426 11.209 1.00 97.50 97 ALA A C 1
ATOM 803 O O . ALA A 1 97 ? -9.812 3.487 11.002 1.00 97.50 97 ALA A O 1
ATOM 804 N N . LEU A 1 98 ? -7.979 2.353 11.681 1.00 96.31 98 LEU A N 1
ATOM 805 C CA . LEU A 1 98 ? -7.131 3.497 12.000 1.00 96.31 98 LEU A CA 1
ATOM 806 C C . LEU A 1 98 ? -5.812 3.363 11.249 1.00 96.31 98 LEU A C 1
ATOM 808 O O . LEU A 1 98 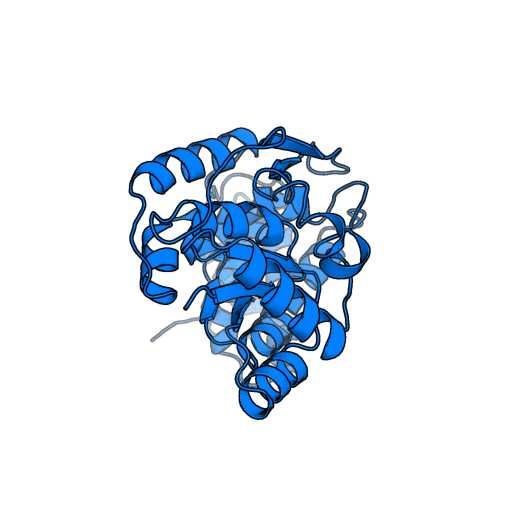? -5.242 2.275 11.196 1.00 96.31 98 LEU A O 1
ATOM 812 N N . PHE A 1 99 ? -5.318 4.473 10.716 1.00 94.44 99 PHE A N 1
ATOM 813 C CA . PHE A 1 99 ? -4.037 4.521 10.030 1.00 94.44 99 PHE A CA 1
ATOM 814 C C . PHE A 1 99 ? -2.896 4.839 11.010 1.00 94.44 99 PHE A C 1
ATOM 816 O O . PHE A 1 99 ? -3.028 5.674 11.903 1.00 94.44 99 PHE A O 1
ATOM 823 N N . THR A 1 100 ? -1.745 4.192 10.842 1.00 94.12 100 THR A N 1
ATOM 824 C CA . THR A 1 100 ? -0.514 4.579 11.530 1.00 94.12 100 THR A CA 1
ATOM 825 C C . THR A 1 100 ? 0.732 4.309 10.688 1.00 94.12 100 THR A C 1
ATOM 827 O O . THR A 1 100 ? 0.788 3.369 9.894 1.00 94.12 100 THR A O 1
ATOM 830 N N . HIS A 1 101 ? 1.771 5.109 10.921 1.00 92.56 101 HIS A N 1
ATOM 831 C CA . HIS A 1 101 ? 3.117 4.914 10.388 1.00 92.56 101 HIS A CA 1
ATOM 832 C C . HIS A 1 101 ? 3.946 3.874 11.171 1.00 92.56 101 HIS A C 1
ATOM 834 O O . HIS A 1 101 ? 5.140 3.720 10.905 1.00 92.56 101 HIS A O 1
ATOM 840 N N . ALA A 1 102 ? 3.347 3.162 12.132 1.00 94.62 102 ALA A N 1
ATOM 841 C CA . ALA A 1 102 ? 4.029 2.166 12.953 1.00 94.62 102 ALA A CA 1
ATOM 842 C C . ALA A 1 102 ? 4.743 1.093 12.115 1.00 94.62 102 ALA A C 1
ATOM 844 O O . ALA A 1 102 ? 4.141 0.430 11.271 1.00 94.62 102 ALA A O 1
ATOM 845 N N . THR A 1 103 ? 6.031 0.898 12.392 1.00 93.94 103 THR A N 1
ATOM 846 C CA . THR A 1 103 ? 6.901 -0.077 11.713 1.00 93.94 103 THR A CA 1
ATOM 847 C C . THR A 1 103 ? 7.222 -1.290 12.588 1.00 93.94 103 THR A C 1
ATOM 849 O O . THR A 1 103 ? 7.679 -2.314 12.090 1.00 93.94 103 THR A O 1
ATOM 852 N N . ASN A 1 104 ? 6.945 -1.215 13.892 1.00 96.06 104 ASN A N 1
ATOM 853 C CA . ASN A 1 104 ? 7.188 -2.277 14.867 1.00 96.06 104 ASN A CA 1
ATOM 854 C C . ASN A 1 104 ? 6.037 -3.303 14.935 1.00 96.06 104 ASN A C 1
ATOM 856 O O . ASN A 1 104 ? 5.610 -3.710 16.016 1.00 96.06 104 ASN A O 1
ATOM 860 N N . THR A 1 105 ? 5.506 -3.735 13.787 1.00 96.12 105 THR A N 1
ATOM 861 C CA . THR A 1 105 ? 4.317 -4.607 13.727 1.00 96.12 105 THR A CA 1
ATOM 862 C C . THR A 1 105 ? 4.521 -5.972 14.393 1.00 96.12 105 THR A C 1
ATOM 864 O O . THR A 1 105 ? 3.569 -6.520 14.948 1.00 96.12 105 THR A O 1
ATOM 867 N N . ALA A 1 106 ? 5.756 -6.483 14.433 1.00 96.62 106 ALA A N 1
ATOM 868 C CA . ALA A 1 106 ? 6.119 -7.684 15.189 1.00 96.62 106 ALA A CA 1
ATOM 869 C C . ALA A 1 106 ? 5.790 -7.549 16.686 1.00 96.62 106 ALA A C 1
ATOM 871 O O . ALA A 1 106 ? 5.152 -8.428 17.272 1.00 96.62 106 ALA A O 1
ATOM 872 N N . ASP A 1 107 ? 6.183 -6.424 17.288 1.00 98.12 107 ASP A N 1
ATOM 873 C CA . ASP A 1 107 ? 5.924 -6.130 18.697 1.00 98.12 107 ASP A CA 1
ATOM 874 C C . ASP A 1 107 ? 4.429 -5.904 18.939 1.00 98.12 107 ASP A C 1
ATOM 876 O O . ASP A 1 107 ? 3.876 -6.434 19.900 1.00 98.12 107 ASP A O 1
ATOM 880 N N . ILE A 1 108 ? 3.746 -5.199 18.030 1.00 98.06 108 ILE A N 1
ATOM 881 C CA . ILE A 1 108 ? 2.291 -4.987 18.097 1.00 98.06 108 ILE A CA 1
ATOM 882 C C . ILE A 1 108 ? 1.547 -6.329 18.116 1.00 98.06 108 ILE A C 1
ATOM 884 O O . ILE A 1 108 ? 0.688 -6.538 18.973 1.00 98.06 108 ILE A O 1
ATOM 888 N N . ILE A 1 109 ? 1.883 -7.256 17.212 1.00 97.75 109 ILE A N 1
ATOM 889 C CA . ILE A 1 109 ? 1.282 -8.598 17.154 1.00 97.75 109 ILE A CA 1
ATOM 890 C C . ILE A 1 109 ? 1.594 -9.392 18.421 1.00 97.75 109 ILE A C 1
ATOM 892 O O . ILE A 1 109 ? 0.699 -10.027 18.986 1.00 97.75 109 ILE A O 1
ATOM 896 N N . LYS A 1 110 ? 2.848 -9.349 18.887 1.00 98.19 110 LYS A N 1
ATOM 897 C CA . LYS A 1 110 ? 3.265 -10.009 20.125 1.00 98.19 110 LYS A CA 1
ATOM 898 C C . LYS A 1 110 ? 2.430 -9.519 21.305 1.00 98.19 110 LYS A C 1
ATOM 900 O O . LYS A 1 110 ? 1.794 -10.331 21.972 1.00 98.19 110 LYS A O 1
ATOM 905 N N . TRP A 1 111 ? 2.364 -8.209 21.522 1.00 98.56 111 TRP A N 1
ATOM 906 C CA . TRP A 1 111 ? 1.608 -7.638 22.630 1.00 98.56 111 TRP A CA 1
ATOM 907 C C . TRP A 1 111 ? 0.105 -7.861 22.503 1.00 98.56 111 TRP A C 1
ATOM 909 O O . TRP A 1 111 ? -0.553 -8.139 23.501 1.00 98.56 111 TRP A O 1
ATOM 919 N N . ARG A 1 112 ? -0.450 -7.777 21.288 1.00 97.31 112 ARG A N 1
ATOM 920 C CA . ARG A 1 112 ? -1.852 -8.122 21.041 1.00 97.31 112 ARG A CA 1
ATOM 921 C C . ARG A 1 112 ? -2.150 -9.540 21.521 1.00 97.31 112 ARG A C 1
ATOM 923 O O . ARG A 1 112 ? -3.164 -9.739 22.176 1.00 97.31 112 ARG A O 1
ATOM 930 N N . ASN A 1 113 ? -1.286 -10.503 21.207 1.00 97.81 113 ASN A N 1
ATOM 931 C CA . ASN A 1 113 ? -1.469 -11.891 21.629 1.00 97.81 113 ASN A CA 1
ATOM 932 C C . ASN A 1 113 ? -1.284 -12.062 23.143 1.00 97.81 113 ASN A C 1
ATOM 934 O O . ASN A 1 113 ? -2.091 -12.731 23.774 1.00 97.81 113 ASN A O 1
ATOM 938 N N . GLU A 1 114 ? -0.248 -11.451 23.726 1.00 98.38 114 GLU A N 1
ATOM 939 C CA . GLU A 1 114 ? 0.060 -11.549 25.163 1.00 98.38 114 GLU A CA 1
ATOM 940 C C . GLU A 1 114 ? -1.014 -10.905 26.055 1.00 98.38 114 GLU A C 1
ATOM 942 O O . GLU A 1 114 ? -1.241 -11.366 27.172 1.00 98.38 114 GLU A O 1
ATOM 947 N N . HIS A 1 115 ? -1.677 -9.854 25.568 1.00 98.00 115 HIS A N 1
ATOM 948 C CA . HIS A 1 115 ? -2.668 -9.076 26.317 1.00 98.00 115 HIS A CA 1
ATOM 949 C C . HIS A 1 115 ? -4.096 -9.195 25.767 1.00 98.00 115 HIS A C 1
ATOM 951 O O . HIS A 1 115 ? -4.964 -8.426 26.176 1.00 98.00 115 HIS A O 1
ATOM 957 N N . GLU A 1 116 ? -4.330 -10.120 24.833 1.00 97.31 116 GLU A N 1
ATOM 958 C CA . GLU A 1 116 ? -5.632 -10.374 24.195 1.00 97.31 116 GLU A CA 1
ATOM 959 C C . GLU A 1 116 ? -6.313 -9.102 23.646 1.00 97.31 116 GLU A C 1
ATOM 961 O O . GLU A 1 116 ? -7.531 -8.927 23.727 1.00 97.31 116 GLU A O 1
ATOM 966 N N . LEU A 1 117 ? -5.524 -8.181 23.078 1.00 98.06 117 LEU A N 1
ATOM 967 C CA . LEU A 1 117 ? -6.056 -6.916 22.567 1.00 98.06 117 LEU A CA 1
ATOM 968 C C . LEU A 1 117 ? -6.924 -7.165 21.319 1.00 98.06 117 LEU A C 1
ATOM 970 O O . LEU A 1 117 ? -6.516 -7.925 20.435 1.00 98.06 117 LEU A O 1
ATOM 974 N N . PRO A 1 118 ? -8.086 -6.497 21.173 1.00 97.56 118 PRO A N 1
ATOM 975 C CA . PRO A 1 118 ? -8.987 -6.664 20.032 1.00 97.56 118 PRO A CA 1
ATOM 976 C C . PRO A 1 118 ? -8.483 -5.914 18.784 1.00 97.56 118 PRO A C 1
ATOM 978 O O . PRO A 1 118 ? -9.185 -5.076 18.215 1.00 97.56 118 PRO A O 1
ATOM 981 N N . ILE A 1 119 ? -7.255 -6.206 18.358 1.00 98.25 119 ILE A N 1
ATOM 982 C CA . ILE A 1 119 ? -6.580 -5.548 17.238 1.00 98.25 119 ILE A CA 1
ATOM 983 C C . ILE A 1 119 ? -6.405 -6.529 16.081 1.00 98.25 119 ILE A C 1
ATOM 985 O O . ILE A 1 119 ? -6.011 -7.676 16.279 1.00 98.25 119 ILE A O 1
ATOM 989 N N . THR A 1 120 ? -6.651 -6.057 14.866 1.00 98.25 120 THR A N 1
ATOM 990 C CA . THR A 1 120 ? -6.224 -6.710 13.629 1.00 98.25 120 THR A CA 1
ATOM 991 C C . THR A 1 120 ? -5.179 -5.825 12.965 1.00 98.25 120 THR A C 1
ATOM 993 O O . THR A 1 120 ? -5.454 -4.665 12.677 1.00 98.25 120 THR A O 1
ATOM 996 N N . VAL A 1 121 ? -3.974 -6.350 12.762 1.00 97.94 121 VAL A N 1
ATOM 997 C CA . VAL A 1 121 ? -2.865 -5.633 12.128 1.00 97.94 121 VAL A CA 1
ATOM 998 C C . VAL A 1 121 ? -2.948 -5.848 10.625 1.00 97.94 121 VAL A C 1
ATOM 1000 O O . VAL A 1 121 ? -2.814 -6.973 10.141 1.00 97.94 121 VAL A O 1
A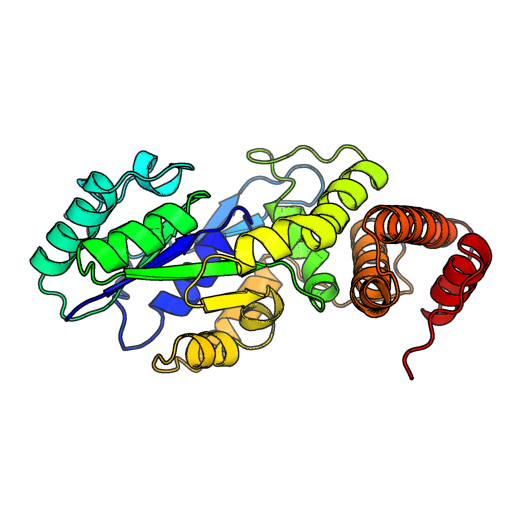TOM 1003 N N . VAL A 1 122 ? -3.166 -4.763 9.892 1.00 97.62 122 VAL A N 1
ATOM 1004 C CA . VAL A 1 122 ? -3.217 -4.752 8.431 1.00 97.62 122 VAL A CA 1
ATOM 1005 C C . VAL A 1 122 ? -1.978 -4.030 7.931 1.00 97.62 122 VAL A C 1
ATOM 1007 O O . VAL A 1 122 ? -1.739 -2.892 8.324 1.00 97.62 122 VAL A O 1
ATOM 1010 N N . THR A 1 123 ? -1.194 -4.660 7.066 1.00 95.81 123 THR A N 1
ATOM 1011 C CA . THR A 1 123 ? -0.067 -4.000 6.396 1.00 95.81 123 THR A CA 1
ATOM 1012 C C . THR A 1 123 ? -0.316 -3.909 4.904 1.00 95.81 123 THR A C 1
ATOM 1014 O O . THR A 1 123 ? -1.192 -4.582 4.352 1.00 95.81 123 THR A O 1
ATOM 1017 N N . THR A 1 124 ? 0.445 -3.046 4.235 1.00 93.56 124 THR A N 1
ATOM 1018 C CA . THR A 1 124 ? 0.305 -2.854 2.792 1.00 93.56 124 THR A CA 1
ATOM 1019 C C . THR A 1 124 ? 1.628 -3.032 2.080 1.00 93.56 124 THR A C 1
ATOM 1021 O O . THR A 1 124 ? 2.654 -2.565 2.573 1.00 93.56 124 THR A O 1
ATOM 1024 N N . ILE A 1 125 ? 1.574 -3.601 0.885 1.00 93.25 125 ILE A N 1
ATOM 1025 C CA . ILE A 1 125 ? 2.721 -3.777 -0.007 1.00 93.25 125 ILE A CA 1
ATOM 1026 C C . ILE A 1 125 ? 2.435 -3.122 -1.362 1.00 93.25 125 ILE A C 1
ATOM 1028 O O . ILE A 1 125 ? 1.275 -2.874 -1.702 1.00 93.25 125 ILE A O 1
ATOM 1032 N N . MET A 1 126 ? 3.464 -2.846 -2.165 1.00 91.38 126 MET A N 1
ATOM 1033 C CA . MET A 1 126 ? 3.231 -2.421 -3.550 1.00 91.38 126 MET A CA 1
ATOM 1034 C C . MET A 1 126 ? 2.625 -3.576 -4.353 1.00 91.38 126 MET A C 1
ATOM 1036 O O . MET A 1 126 ? 1.555 -3.433 -4.953 1.00 91.38 126 MET A O 1
ATOM 1040 N N . GLY A 1 127 ? 3.271 -4.745 -4.307 1.00 90.94 127 GLY A N 1
ATOM 1041 C CA . GLY A 1 127 ? 2.843 -5.941 -5.024 1.00 90.94 127 GLY A CA 1
ATOM 1042 C C . GLY A 1 127 ? 3.076 -5.880 -6.541 1.00 90.94 127 GLY A C 1
ATOM 1043 O O . GLY A 1 127 ? 3.283 -4.829 -7.145 1.00 90.94 127 GLY A O 1
ATOM 1044 N N . LYS A 1 128 ? 3.018 -7.044 -7.200 1.00 90.00 128 LYS A N 1
ATOM 1045 C CA . LYS A 1 128 ? 3.397 -7.217 -8.621 1.00 90.00 128 LYS A CA 1
ATOM 1046 C C . LYS A 1 128 ? 2.615 -6.356 -9.626 1.00 90.00 128 LYS A C 1
ATOM 1048 O O . LYS A 1 128 ? 3.124 -6.067 -10.705 1.00 90.00 128 LYS A O 1
ATOM 1053 N N . ASN A 1 129 ? 1.386 -5.962 -9.290 1.00 93.69 129 ASN A N 1
ATOM 1054 C CA . ASN A 1 129 ? 0.502 -5.191 -10.166 1.00 93.69 129 ASN A CA 1
ATOM 1055 C C . ASN A 1 129 ? 0.561 -3.674 -9.906 1.00 93.69 129 ASN A C 1
ATOM 1057 O O . ASN A 1 129 ? -0.158 -2.916 -10.557 1.00 93.69 129 ASN A O 1
ATOM 1061 N N . CYS A 1 130 ? 1.446 -3.201 -9.017 1.00 93.38 130 CYS A N 1
ATOM 1062 C CA . CYS A 1 130 ? 1.559 -1.778 -8.675 1.00 93.38 130 CYS A CA 1
ATOM 1063 C C . CYS A 1 130 ? 1.876 -0.879 -9.878 1.00 93.38 130 CYS A C 1
ATOM 1065 O O . CYS A 1 130 ? 1.582 0.314 -9.843 1.00 93.38 130 CYS A O 1
ATOM 1067 N N . TYR A 1 131 ? 2.451 -1.444 -10.950 1.00 94.69 131 TYR A N 1
ATOM 1068 C CA . TYR A 1 131 ? 2.812 -0.716 -12.165 1.00 94.69 131 TYR A CA 1
ATOM 1069 C C . TYR A 1 131 ? 1.634 0.059 -12.761 1.00 94.69 131 TYR A C 1
ATOM 1071 O O . TYR A 1 131 ? 1.840 1.095 -13.381 1.00 94.69 131 TYR A O 1
ATOM 1079 N N . ARG A 1 132 ? 0.399 -0.407 -12.551 1.00 94.88 132 ARG A N 1
ATOM 1080 C CA . ARG A 1 132 ? -0.811 0.271 -13.023 1.00 94.88 132 ARG A CA 1
ATOM 1081 C C . ARG A 1 132 ? -0.974 1.653 -12.401 1.00 94.88 132 ARG A C 1
ATOM 1083 O O . ARG A 1 132 ? -1.464 2.544 -13.077 1.00 94.88 132 ARG A O 1
ATOM 1090 N N . TYR A 1 133 ? -0.526 1.830 -11.160 1.00 94.44 133 TYR A N 1
ATOM 1091 C CA . TYR A 1 133 ? -0.861 2.966 -10.297 1.00 94.44 133 TYR A CA 1
ATOM 1092 C C . TYR A 1 133 ? 0.351 3.841 -9.951 1.00 94.44 133 TYR A C 1
ATOM 1094 O O . TYR A 1 133 ? 0.334 4.564 -8.952 1.00 94.44 133 TYR A O 1
ATOM 1102 N N . MET A 1 134 ? 1.430 3.766 -10.740 1.00 93.44 134 MET A N 1
ATOM 1103 C CA . MET A 1 134 ? 2.641 4.547 -10.465 1.00 93.44 134 MET A CA 1
ATOM 1104 C C . MET A 1 134 ? 2.392 6.053 -10.494 1.00 93.44 134 MET A C 1
ATOM 1106 O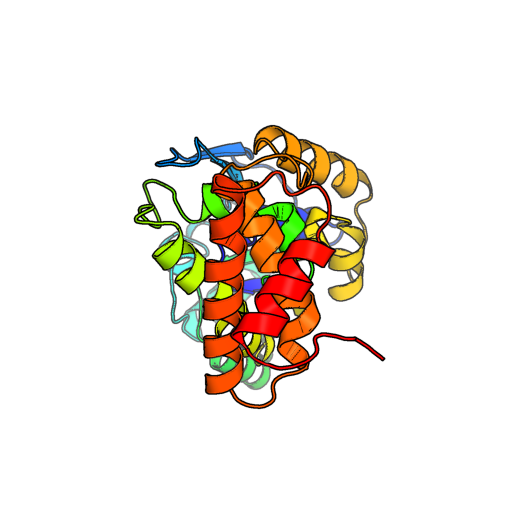 O . MET A 1 134 ? 3.039 6.783 -9.764 1.00 93.44 134 MET A O 1
ATOM 1110 N N . ASP A 1 135 ? 1.455 6.533 -11.299 1.00 91.50 135 ASP A N 1
ATOM 1111 C CA . ASP A 1 135 ? 1.001 7.925 -11.306 1.00 91.50 135 ASP A CA 1
ATOM 1112 C C . ASP A 1 135 ? 0.473 8.369 -9.932 1.00 91.50 135 ASP A C 1
ATOM 1114 O O . ASP A 1 135 ? 0.996 9.337 -9.375 1.00 91.50 135 ASP A O 1
ATOM 1118 N N . LEU A 1 136 ? -0.482 7.636 -9.344 1.00 92.00 136 LEU A N 1
ATOM 1119 C CA . LEU A 1 136 ? -0.982 7.916 -7.993 1.00 92.00 136 LEU A CA 1
ATOM 1120 C C . LEU A 1 136 ? 0.140 7.806 -6.952 1.00 92.00 136 LEU A C 1
ATOM 1122 O O . LEU A 1 136 ? 0.276 8.675 -6.090 1.00 92.00 136 LEU A O 1
ATOM 1126 N N . PHE A 1 137 ? 0.954 6.749 -7.032 1.00 91.12 137 PHE A N 1
ATOM 1127 C CA . PHE A 1 137 ? 2.055 6.533 -6.095 1.00 91.12 137 PHE A CA 1
ATOM 1128 C C . PHE A 1 137 ? 3.045 7.697 -6.126 1.00 91.12 137 PHE A C 1
ATOM 1130 O O . PHE A 1 137 ? 3.394 8.228 -5.081 1.00 91.12 137 PHE A O 1
ATOM 1137 N N . LEU A 1 138 ? 3.468 8.137 -7.314 1.00 90.50 138 LEU A N 1
ATOM 1138 C CA . LEU A 1 138 ? 4.447 9.211 -7.462 1.00 90.50 138 LEU A CA 1
ATOM 1139 C C . LEU A 1 138 ? 3.918 10.551 -6.952 1.00 90.50 138 LEU A C 1
ATOM 1141 O O . LEU A 1 138 ? 4.683 11.301 -6.355 1.00 90.50 138 LEU A O 1
ATOM 1145 N N . LYS A 1 139 ? 2.628 10.841 -7.145 1.00 89.44 139 LYS A N 1
ATOM 1146 C CA . LYS A 1 139 ? 1.989 12.037 -6.579 1.00 89.44 139 LYS A CA 1
ATOM 1147 C C . LYS A 1 139 ? 2.023 12.051 -5.057 1.00 89.44 139 LYS A C 1
ATOM 1149 O O . LYS A 1 139 ? 2.345 13.072 -4.464 1.00 89.44 139 LYS A O 1
ATOM 1154 N N . ARG A 1 140 ? 1.700 10.914 -4.439 1.00 86.69 140 ARG A N 1
ATOM 1155 C CA . ARG A 1 140 ? 1.660 10.765 -2.979 1.00 86.69 140 ARG A CA 1
ATOM 1156 C C . ARG A 1 140 ? 3.053 10.719 -2.362 1.00 86.69 140 ARG A C 1
ATOM 1158 O O . ARG A 1 140 ? 3.285 11.324 -1.328 1.00 86.69 140 ARG A O 1
ATOM 1165 N N . GLU A 1 141 ? 3.971 9.995 -2.990 1.00 86.19 141 GLU A N 1
ATOM 1166 C CA . GLU A 1 141 ? 5.309 9.770 -2.452 1.00 86.19 141 GLU A CA 1
ATOM 1167 C C . GLU A 1 141 ? 6.227 10.977 -2.662 1.00 86.19 141 GLU A C 1
ATOM 1169 O O . GLU A 1 141 ? 7.061 11.262 -1.804 1.00 86.19 141 GLU A O 1
ATOM 1174 N N . TYR A 1 142 ? 6.078 11.689 -3.787 1.00 84.94 142 TYR A N 1
ATOM 1175 C CA . TYR A 1 142 ? 6.892 12.852 -4.140 1.00 84.94 142 TYR A CA 1
ATOM 1176 C C . TYR A 1 142 ? 6.119 14.175 -4.024 1.00 84.94 142 TYR A C 1
ATOM 1178 O O . TYR A 1 142 ? 6.058 14.971 -4.974 1.00 84.94 142 TYR A O 1
ATOM 1186 N N . SER A 1 143 ? 5.523 14.404 -2.856 1.00 78.81 143 SER A N 1
ATOM 1187 C CA . SER A 1 143 ? 4.884 15.667 -2.476 1.00 78.81 143 SER A CA 1
ATOM 1188 C C . SER A 1 143 ? 5.861 16.623 -1.786 1.00 78.81 143 SER A C 1
ATOM 1190 O O . SER A 1 143 ? 7.014 16.271 -1.520 1.00 78.81 143 SER A O 1
ATOM 1192 N N . ASP A 1 144 ? 5.408 17.844 -1.500 1.00 75.94 144 ASP A N 1
ATOM 1193 C CA . ASP A 1 144 ? 6.219 18.815 -0.755 1.00 75.94 144 ASP A CA 1
ATOM 1194 C C . ASP A 1 144 ? 6.451 18.395 0.710 1.00 75.94 144 ASP A C 1
ATOM 1196 O O . ASP A 1 144 ? 7.385 18.881 1.350 1.00 75.94 144 ASP A O 1
ATOM 1200 N N . GLU A 1 145 ? 5.638 17.469 1.228 1.00 71.06 145 GLU A N 1
ATOM 1201 C CA . GLU A 1 145 ? 5.697 16.993 2.613 1.00 71.06 145 GLU A CA 1
ATOM 1202 C C . GLU A 1 145 ? 6.589 15.757 2.785 1.00 71.06 145 GLU A C 1
ATOM 1204 O O . GLU A 1 145 ? 7.273 15.626 3.800 1.00 71.06 145 GLU A O 1
ATOM 1209 N N . MET A 1 146 ? 6.594 14.853 1.800 1.00 76.25 146 MET A N 1
ATOM 1210 C CA . MET A 1 146 ? 7.206 13.526 1.932 1.00 76.25 146 MET A CA 1
ATOM 1211 C C . MET A 1 146 ? 8.610 13.465 1.326 1.00 76.25 146 MET A C 1
ATOM 1213 O O . MET A 1 146 ? 9.608 13.383 2.044 1.00 76.25 146 MET A O 1
ATOM 1217 N N . ASN A 1 147 ? 8.711 13.494 -0.008 1.00 80.25 147 ASN A N 1
ATOM 1218 C CA . ASN A 1 147 ? 9.983 13.358 -0.711 1.00 80.25 147 ASN A CA 1
ATOM 1219 C C . ASN A 1 147 ? 10.078 14.302 -1.907 1.00 80.25 147 ASN A C 1
ATOM 1221 O O . ASN A 1 147 ? 9.170 14.443 -2.719 1.00 80.25 147 ASN A O 1
ATOM 1225 N N . LYS A 1 148 ? 11.270 14.849 -2.132 1.00 85.31 148 LYS A N 1
ATOM 1226 C CA . LYS A 1 148 ? 11.557 15.574 -3.369 1.00 85.31 148 LYS A CA 1
ATOM 1227 C C . LYS A 1 148 ? 11.899 14.604 -4.497 1.00 85.31 148 LYS A C 1
ATOM 1229 O O . LYS A 1 148 ? 12.751 13.730 -4.334 1.00 85.31 148 LYS A O 1
ATOM 1234 N N . PHE A 1 149 ? 11.316 14.800 -5.679 1.00 88.56 149 PHE A N 1
ATOM 1235 C CA . PHE A 1 149 ? 11.785 14.102 -6.877 1.00 88.56 149 PHE A CA 1
ATOM 1236 C C . PHE A 1 149 ? 13.174 14.615 -7.285 1.00 88.56 149 PHE A C 1
ATOM 1238 O O . PHE A 1 149 ? 13.350 15.807 -7.554 1.00 88.56 149 PHE A O 1
ATOM 1245 N N . VAL A 1 150 ? 14.149 13.707 -7.359 1.00 89.62 150 VAL A N 1
ATOM 1246 C CA . VAL A 1 150 ? 15.537 14.029 -7.732 1.00 89.62 150 VAL A CA 1
ATOM 1247 C C . VAL A 1 150 ? 15.833 13.599 -9.166 1.00 89.62 150 VAL A C 1
ATOM 1249 O O . VAL A 1 150 ? 16.221 14.421 -9.994 1.00 89.62 150 VAL A O 1
ATOM 1252 N N . SER A 1 151 ? 15.640 12.318 -9.477 1.00 91.62 151 SER A N 1
ATOM 1253 C CA . SER A 1 151 ? 15.927 11.753 -10.794 1.00 91.62 151 SER A CA 1
ATOM 1254 C C . SER A 1 151 ? 15.147 10.456 -11.025 1.00 91.62 151 SER A C 1
ATOM 1256 O O . SER A 1 151 ? 14.688 9.819 -10.076 1.00 91.62 151 SER A O 1
ATOM 1258 N N . LEU A 1 152 ? 15.052 10.016 -12.287 1.00 91.62 152 LEU A N 1
ATOM 1259 C CA . LEU A 1 152 ? 14.480 8.705 -12.618 1.00 91.62 152 LEU A CA 1
ATOM 1260 C C . LEU A 1 152 ? 15.243 7.561 -11.931 1.00 91.62 152 LEU A C 1
ATOM 1262 O O . LEU A 1 152 ? 14.621 6.603 -11.486 1.00 91.62 152 LEU A O 1
ATOM 1266 N N . PHE A 1 153 ? 16.573 7.660 -11.825 1.00 93.81 153 PHE A N 1
ATOM 1267 C CA . PHE A 1 153 ? 17.394 6.645 -11.163 1.00 93.81 153 PHE A CA 1
ATOM 1268 C C . PHE A 1 153 ? 17.076 6.548 -9.669 1.00 93.81 153 PHE A C 1
ATOM 1270 O O . PHE A 1 153 ? 16.865 5.445 -9.170 1.00 93.81 153 PHE A O 1
ATOM 1277 N N . ASP A 1 154 ? 17.005 7.680 -8.965 1.00 92.56 154 ASP A N 1
ATOM 1278 C CA . ASP A 1 154 ? 16.728 7.696 -7.524 1.00 92.56 154 ASP A CA 1
ATOM 1279 C C . ASP A 1 154 ? 15.309 7.219 -7.226 1.00 92.56 154 ASP A C 1
ATOM 1281 O O . ASP A 1 154 ? 15.101 6.421 -6.311 1.00 92.56 154 ASP A O 1
ATOM 1285 N N . THR A 1 155 ? 14.342 7.633 -8.046 1.00 93.00 155 THR A N 1
ATOM 1286 C CA . THR A 1 155 ? 12.968 7.143 -7.942 1.00 93.00 155 THR A CA 1
ATOM 1287 C C . THR A 1 155 ? 12.874 5.659 -8.237 1.00 93.00 155 THR A C 1
ATOM 1289 O O . THR A 1 155 ? 12.240 4.925 -7.485 1.00 93.00 155 THR A O 1
ATOM 1292 N N . TRP A 1 156 ? 13.554 5.176 -9.274 1.00 95.19 156 TRP A N 1
ATOM 1293 C CA . TRP A 1 156 ? 13.591 3.748 -9.544 1.00 95.19 156 TRP A CA 1
ATOM 1294 C C . TRP A 1 156 ? 14.246 2.971 -8.406 1.00 95.19 156 TRP A C 1
ATOM 1296 O O . TRP A 1 156 ? 13.733 1.934 -8.003 1.00 95.19 156 TRP A O 1
ATOM 1306 N N . LYS A 1 157 ? 15.334 3.495 -7.835 1.00 94.75 157 LYS A N 1
ATOM 1307 C CA . LYS A 1 157 ? 15.986 2.925 -6.655 1.00 94.75 157 LYS A CA 1
ATOM 1308 C C . LYS A 1 157 ? 15.061 2.841 -5.461 1.00 94.75 157 LYS A C 1
ATOM 1310 O O . LYS A 1 157 ? 15.078 1.828 -4.765 1.00 94.75 157 LYS A O 1
ATOM 1315 N N . TYR A 1 158 ? 14.263 3.869 -5.224 1.00 91.81 158 TYR A N 1
ATOM 1316 C CA . TYR A 1 158 ? 13.241 3.819 -4.194 1.00 91.81 158 TYR A CA 1
ATOM 1317 C C . TYR A 1 158 ? 12.233 2.701 -4.480 1.00 91.81 158 TYR A C 1
ATOM 1319 O O . TYR A 1 158 ? 12.057 1.810 -3.654 1.00 91.81 158 TYR A O 1
ATOM 1327 N N . VAL A 1 159 ? 11.663 2.689 -5.686 1.00 92.88 159 VAL A N 1
ATOM 1328 C CA . VAL A 1 159 ? 10.616 1.746 -6.091 1.00 92.88 159 VAL A CA 1
ATOM 1329 C C . VAL A 1 159 ? 11.101 0.297 -6.089 1.00 92.88 159 VAL A C 1
ATOM 1331 O O . VAL A 1 159 ? 10.478 -0.534 -5.442 1.00 92.88 159 VAL A O 1
ATOM 1334 N N . TYR A 1 160 ? 12.228 -0.047 -6.724 1.00 93.81 160 TYR A N 1
ATOM 1335 C CA . TYR A 1 160 ? 12.692 -1.440 -6.720 1.00 93.81 160 TYR A CA 1
ATOM 1336 C C . TYR A 1 160 ? 13.067 -1.921 -5.312 1.00 93.81 160 TYR A C 1
ATOM 1338 O O . TYR A 1 160 ? 12.954 -3.109 -5.026 1.00 93.81 160 TYR A O 1
ATOM 1346 N N . ASN A 1 161 ? 13.499 -1.032 -4.406 1.00 92.81 161 ASN A N 1
ATOM 1347 C CA . ASN A 1 161 ? 13.742 -1.415 -3.013 1.00 92.81 161 ASN A CA 1
ATOM 1348 C C . ASN A 1 161 ? 12.441 -1.731 -2.264 1.00 92.81 161 ASN A C 1
ATOM 1350 O O . ASN A 1 161 ? 12.495 -2.522 -1.323 1.00 92.81 161 ASN A O 1
ATOM 1354 N N . GLN A 1 162 ? 11.292 -1.191 -2.692 1.00 90.44 162 GLN A N 1
ATOM 1355 C CA . GLN A 1 162 ? 9.998 -1.608 -2.149 1.00 90.44 162 GLN A CA 1
ATOM 1356 C C . GLN A 1 162 ? 9.789 -3.103 -2.395 1.00 90.44 162 GLN A C 1
ATOM 1358 O O . GLN A 1 162 ? 9.671 -3.861 -1.441 1.00 90.44 162 GLN A O 1
ATOM 1363 N N . PHE A 1 163 ? 9.927 -3.559 -3.643 1.00 88.12 163 PHE A N 1
ATOM 1364 C CA . PHE A 1 163 ? 9.842 -4.984 -3.984 1.00 88.12 163 PHE A CA 1
ATOM 1365 C C . PHE A 1 163 ? 10.878 -5.853 -3.252 1.00 88.12 163 PHE A C 1
ATOM 1367 O O . PHE A 1 163 ? 10.573 -6.959 -2.818 1.00 88.12 163 PHE A O 1
ATOM 1374 N N . LEU A 1 164 ? 12.130 -5.386 -3.151 1.00 90.19 164 LEU A N 1
ATOM 1375 C CA . LEU A 1 164 ? 13.233 -6.218 -2.655 1.00 90.19 164 LEU A CA 1
ATOM 1376 C C . LEU A 1 164 ? 13.307 -6.353 -1.142 1.00 90.19 164 LEU A C 1
ATOM 1378 O O . LEU A 1 164 ? 13.872 -7.338 -0.664 1.00 90.19 164 LEU A O 1
ATOM 1382 N N . SER A 1 165 ? 12.840 -5.354 -0.398 1.00 89.75 165 SER A N 1
ATOM 1383 C CA . SER A 1 165 ? 12.939 -5.368 1.059 1.00 89.75 165 SER A CA 1
ATOM 1384 C C . SER A 1 165 ? 11.655 -4.949 1.745 1.00 89.75 165 SER A C 1
ATOM 1386 O O . SER A 1 165 ? 11.225 -5.657 2.647 1.00 89.75 165 SER A O 1
ATOM 1388 N N . GLN A 1 166 ? 11.031 -3.842 1.340 1.00 89.88 166 GLN A N 1
ATOM 1389 C CA . GLN A 1 166 ? 9.907 -3.299 2.106 1.00 89.88 166 GLN A CA 1
ATOM 1390 C C . GLN A 1 166 ? 8.680 -4.203 2.034 1.00 89.88 166 GLN A C 1
ATOM 1392 O O . GLN A 1 166 ? 8.126 -4.518 3.078 1.00 89.88 166 GLN A O 1
ATOM 1397 N N . ASP A 1 167 ? 8.300 -4.677 0.848 1.00 91.88 167 ASP A N 1
ATOM 1398 C CA . ASP A 1 167 ? 7.165 -5.585 0.671 1.00 91.88 167 ASP A CA 1
ATOM 1399 C C . ASP A 1 167 ? 7.357 -6.862 1.506 1.00 91.88 167 ASP A C 1
ATOM 1401 O O . ASP A 1 167 ? 6.422 -7.326 2.153 1.00 91.88 167 ASP A O 1
ATOM 1405 N N . VAL A 1 168 ? 8.588 -7.388 1.566 1.00 90.69 168 VAL A N 1
ATOM 1406 C CA . VAL A 1 168 ? 8.930 -8.558 2.391 1.00 90.69 168 VAL A CA 1
ATOM 1407 C C . VAL A 1 168 ? 8.779 -8.242 3.879 1.00 90.69 168 VAL A C 1
ATOM 1409 O O . VAL A 1 168 ? 8.102 -8.981 4.587 1.00 90.69 168 VAL A O 1
ATOM 1412 N N . THR A 1 169 ? 9.362 -7.137 4.353 1.00 91.38 169 THR A N 1
ATOM 1413 C CA . THR A 1 169 ? 9.272 -6.722 5.761 1.00 91.38 169 THR A CA 1
ATOM 1414 C C . THR A 1 169 ? 7.827 -6.460 6.188 1.00 91.38 169 THR A C 1
ATOM 1416 O O . THR A 1 169 ? 7.402 -6.936 7.237 1.00 91.38 169 THR A O 1
ATOM 1419 N N . TRP A 1 170 ? 7.048 -5.740 5.380 1.00 91.56 170 TRP A N 1
ATOM 1420 C CA . TRP A 1 170 ? 5.649 -5.441 5.688 1.00 91.56 170 TRP A CA 1
ATOM 1421 C C . TRP A 1 170 ? 4.768 -6.689 5.668 1.00 91.56 170 TRP A C 1
ATOM 1423 O O . TRP A 1 170 ? 3.818 -6.768 6.447 1.00 91.56 170 TRP A O 1
ATOM 1433 N N . ALA A 1 171 ? 5.081 -7.673 4.823 1.00 93.00 171 ALA A N 1
ATOM 1434 C CA . ALA A 1 171 ? 4.340 -8.927 4.767 1.00 93.00 171 ALA A CA 1
ATOM 1435 C C . ALA A 1 171 ? 4.671 -9.899 5.914 1.00 93.00 171 ALA A C 1
ATOM 1437 O O . ALA A 1 171 ? 3.874 -10.790 6.197 1.00 93.00 171 ALA A O 1
ATOM 1438 N N . GLU A 1 172 ? 5.825 -9.754 6.574 1.00 93.62 172 GLU A N 1
ATOM 1439 C CA . GLU A 1 172 ? 6.305 -10.705 7.588 1.00 93.62 172 GLU A CA 1
ATOM 1440 C C . GLU A 1 172 ? 5.459 -10.698 8.871 1.00 93.62 172 GLU A C 1
ATOM 1442 O O . GLU A 1 172 ? 5.257 -11.734 9.509 1.00 93.62 172 GLU A O 1
ATOM 1447 N N . HIS A 1 173 ? 4.948 -9.527 9.255 1.00 91.94 173 HIS A N 1
ATOM 1448 C CA . HIS A 1 173 ? 4.291 -9.316 10.541 1.00 91.94 173 HIS A CA 1
ATOM 1449 C C . HIS A 1 173 ? 2.972 -8.555 10.374 1.00 91.94 173 HIS A C 1
ATOM 1451 O O . HIS A 1 173 ? 2.875 -7.369 10.692 1.00 91.94 173 HIS A O 1
ATOM 1457 N N . ALA A 1 174 ? 1.952 -9.261 9.886 1.00 95.81 174 ALA A N 1
ATOM 1458 C CA . ALA A 1 174 ? 0.585 -8.770 9.738 1.00 95.81 174 ALA A CA 1
ATOM 1459 C C . ALA A 1 174 ? -0.429 -9.911 9.904 1.00 95.81 174 ALA A C 1
ATOM 1461 O O . ALA A 1 174 ? -0.098 -11.073 9.675 1.00 95.81 174 ALA A O 1
ATOM 1462 N N . ASP A 1 175 ? -1.674 -9.582 10.254 1.00 97.38 175 ASP A N 1
ATOM 1463 C CA . ASP A 1 175 ? -2.789 -10.530 10.118 1.00 97.38 175 ASP A CA 1
ATOM 1464 C C . ASP A 1 175 ? -3.278 -10.593 8.672 1.00 97.38 175 ASP A C 1
ATOM 1466 O O . ASP A 1 175 ? -3.656 -11.655 8.183 1.00 97.38 175 ASP A O 1
ATOM 1470 N N . VAL A 1 176 ? -3.281 -9.439 7.996 1.00 97.25 176 VAL A N 1
ATOM 1471 C CA . VAL A 1 176 ? -3.688 -9.297 6.598 1.00 97.25 176 VAL A CA 1
ATOM 1472 C C . VAL A 1 176 ? -2.714 -8.366 5.889 1.00 97.25 176 VAL A C 1
ATOM 1474 O O . VAL A 1 176 ? -2.419 -7.275 6.374 1.00 97.25 176 VAL A O 1
ATOM 1477 N N . VAL A 1 177 ? -2.236 -8.801 4.727 1.00 95.81 177 VAL A N 1
ATOM 1478 C CA . VAL A 1 177 ? -1.359 -8.028 3.845 1.00 95.81 177 VAL A CA 1
ATOM 1479 C C . VAL A 1 177 ? -2.155 -7.664 2.600 1.00 95.81 177 VAL A C 1
ATOM 1481 O O . VAL A 1 177 ? -2.725 -8.552 1.969 1.00 95.81 177 VAL A O 1
ATOM 1484 N N . LEU A 1 178 ? -2.201 -6.379 2.251 1.00 95.69 178 LEU A N 1
ATOM 1485 C CA . LEU A 1 178 ? -2.932 -5.880 1.083 1.00 95.69 178 LEU A CA 1
ATOM 1486 C C . LEU A 1 178 ? -1.982 -5.194 0.101 1.00 95.69 178 LEU A C 1
ATOM 1488 O O . LEU A 1 178 ? -1.288 -4.236 0.444 1.00 95.69 178 LEU A O 1
ATOM 1492 N N . ALA A 1 179 ? -1.949 -5.671 -1.137 1.00 93.94 179 ALA A N 1
ATOM 1493 C CA . ALA A 1 179 ? -1.254 -4.998 -2.221 1.00 93.94 179 ALA A CA 1
ATOM 1494 C C . ALA A 1 179 ? -2.046 -3.778 -2.711 1.00 93.94 179 ALA A C 1
ATOM 1496 O O . ALA A 1 179 ? -3.260 -3.688 -2.534 1.00 93.94 179 ALA A O 1
ATOM 1497 N N . MET A 1 180 ? -1.374 -2.851 -3.397 1.00 93.12 180 MET A N 1
ATOM 1498 C CA . MET A 1 180 ? -2.034 -1.684 -4.000 1.00 93.12 180 MET A CA 1
ATOM 1499 C C . MET A 1 180 ? -3.207 -2.070 -4.920 1.00 93.12 180 MET A C 1
ATOM 1501 O O . MET A 1 180 ? -4.262 -1.442 -4.891 1.00 93.12 180 MET A O 1
ATOM 1505 N N . ASP A 1 181 ? -3.036 -3.129 -5.712 1.00 94.19 181 ASP A N 1
ATOM 1506 C CA . ASP A 1 181 ? -4.045 -3.642 -6.652 1.00 94.19 181 ASP A CA 1
ATOM 1507 C C . ASP A 1 181 ? -5.283 -4.215 -5.931 1.00 94.19 181 ASP A C 1
ATOM 1509 O O . ASP A 1 181 ? -6.397 -4.067 -6.429 1.00 94.19 181 ASP A O 1
ATOM 1513 N N . ASP A 1 182 ? -5.130 -4.754 -4.711 1.00 94.50 182 ASP A N 1
ATOM 1514 C CA . ASP A 1 182 ? -6.224 -5.366 -3.930 1.00 94.50 182 ASP A CA 1
ATOM 1515 C C . ASP A 1 182 ? -7.303 -4.358 -3.500 1.00 94.50 182 ASP A C 1
ATOM 1517 O O . ASP A 1 182 ? -8.410 -4.740 -3.101 1.00 94.50 182 ASP A O 1
ATOM 1521 N N . TRP A 1 183 ? -6.998 -3.061 -3.557 1.00 92.62 183 TRP A N 1
ATOM 1522 C CA . TRP A 1 183 ? -7.949 -2.003 -3.234 1.00 92.62 183 TRP A CA 1
ATOM 1523 C C . TRP A 1 183 ? -8.153 -0.998 -4.371 1.00 92.62 183 TRP A C 1
ATOM 1525 O O . TRP A 1 183 ? -9.251 -0.457 -4.477 1.00 92.62 183 TRP A O 1
ATOM 1535 N N . LEU A 1 184 ? -7.166 -0.782 -5.251 1.00 94.00 184 LEU A N 1
ATOM 1536 C CA . LEU A 1 184 ? -7.290 0.129 -6.401 1.00 94.00 184 LEU A CA 1
ATOM 1537 C C . LEU A 1 184 ? -7.948 -0.496 -7.644 1.00 94.00 184 LEU A C 1
ATOM 1539 O O . LEU A 1 184 ? -8.469 0.245 -8.486 1.00 94.00 184 LEU A O 1
ATOM 1543 N N . ASP A 1 185 ? -7.928 -1.826 -7.791 1.00 94.62 185 ASP A N 1
ATOM 1544 C CA . ASP A 1 185 ? -8.655 -2.524 -8.863 1.00 94.62 185 ASP A CA 1
ATOM 1545 C C . ASP A 1 185 ? -10.078 -2.870 -8.415 1.00 94.62 185 ASP A C 1
ATOM 1547 O O . ASP A 1 185 ? -11.072 -2.438 -9.002 1.00 94.62 185 ASP A O 1
ATOM 1551 N N . ASN A 1 186 ? -10.186 -3.635 -7.326 1.00 92.69 186 ASN A N 1
ATOM 1552 C CA . ASN A 1 186 ? -11.464 -4.112 -6.821 1.00 92.69 186 ASN A CA 1
ATOM 1553 C C . ASN A 1 186 ? -11.485 -4.201 -5.284 1.00 92.69 186 ASN A C 1
ATOM 1555 O O . ASN A 1 186 ? -11.059 -5.216 -4.728 1.00 92.69 186 ASN A O 1
ATOM 1559 N N . PRO A 1 187 ? -12.099 -3.223 -4.588 1.00 93.94 187 PRO A N 1
ATOM 1560 C CA . PRO A 1 187 ? -12.232 -3.211 -3.126 1.00 93.94 187 PRO A CA 1
ATOM 1561 C C . PRO A 1 187 ? -12.863 -4.463 -2.505 1.00 93.94 187 PRO A C 1
ATOM 1563 O O . PRO A 1 187 ? -12.680 -4.727 -1.318 1.00 93.94 187 PRO A O 1
ATOM 1566 N N . ALA A 1 188 ? -13.602 -5.261 -3.284 1.00 95.81 188 ALA A N 1
ATOM 1567 C CA . ALA A 1 188 ? -14.133 -6.536 -2.815 1.00 95.81 188 ALA A CA 1
ATOM 1568 C C . ALA A 1 188 ? -13.030 -7.515 -2.375 1.00 95.81 188 ALA A C 1
ATOM 1570 O O . ALA A 1 188 ? -13.276 -8.318 -1.477 1.00 95.81 188 ALA A O 1
ATOM 1571 N N . VAL A 1 189 ? -11.833 -7.442 -2.969 1.00 96.19 189 VAL A N 1
ATOM 1572 C CA . VAL A 1 189 ? -10.676 -8.261 -2.574 1.00 96.19 189 VAL A CA 1
ATOM 1573 C C . VAL A 1 189 ? -10.233 -7.895 -1.159 1.00 96.19 189 VAL A C 1
ATOM 1575 O O . VAL A 1 189 ? -10.065 -8.781 -0.325 1.00 96.19 189 VAL A O 1
ATOM 1578 N N . THR A 1 190 ? -10.155 -6.596 -0.860 1.00 96.69 190 THR A N 1
ATOM 1579 C CA . THR A 1 190 ? -9.859 -6.085 0.486 1.00 96.69 190 THR A CA 1
ATOM 1580 C C . THR A 1 190 ? -10.879 -6.579 1.518 1.00 96.69 190 THR A C 1
ATOM 1582 O O . THR A 1 190 ? -10.498 -7.103 2.564 1.00 96.69 190 THR A O 1
ATOM 1585 N N . TYR A 1 191 ? -12.180 -6.474 1.226 1.00 97.88 191 TYR A N 1
ATOM 1586 C CA . TYR A 1 191 ? -13.227 -6.952 2.140 1.00 97.88 191 TYR A CA 1
ATOM 1587 C C . TYR A 1 191 ? -13.169 -8.457 2.382 1.00 97.88 191 TYR A C 1
ATOM 1589 O O . TYR A 1 191 ? -13.293 -8.900 3.524 1.00 97.88 191 TYR A O 1
ATOM 1597 N N . PHE A 1 192 ? -12.927 -9.228 1.323 1.00 97.81 192 PHE A N 1
ATOM 1598 C CA . PHE A 1 192 ? -12.768 -10.670 1.417 1.00 97.81 192 PHE A CA 1
ATOM 1599 C C . PHE A 1 192 ? -11.548 -11.053 2.264 1.00 97.81 192 PHE A C 1
ATOM 1601 O O . PHE A 1 192 ? -11.679 -11.872 3.171 1.00 97.81 192 PHE A O 1
ATOM 1608 N N . ALA A 1 193 ? -10.390 -10.431 2.020 1.00 97.38 193 ALA A N 1
ATOM 1609 C CA . ALA A 1 193 ? -9.153 -10.697 2.753 1.00 97.38 193 ALA A CA 1
ATOM 1610 C C . ALA A 1 193 ? -9.281 -10.392 4.255 1.00 97.38 193 ALA A C 1
ATOM 1612 O O . ALA A 1 193 ? -8.744 -11.119 5.086 1.00 97.38 193 ALA A O 1
ATOM 1613 N N . LEU A 1 194 ? -10.037 -9.350 4.606 1.00 97.44 194 LEU A N 1
ATOM 1614 C CA . LEU A 1 194 ? -10.326 -8.983 5.994 1.00 97.44 194 LEU A CA 1
ATOM 1615 C C . LEU A 1 194 ? -11.464 -9.810 6.620 1.00 97.44 194 LEU A C 1
ATOM 1617 O O . LEU A 1 194 ? -11.669 -9.741 7.830 1.00 97.44 194 LEU A O 1
ATOM 1621 N N . GLY A 1 195 ? -12.218 -10.574 5.823 1.00 97.38 195 GLY A N 1
ATOM 1622 C CA . GLY A 1 195 ? -13.386 -11.322 6.287 1.00 97.38 195 GLY A CA 1
ATOM 1623 C C . GLY A 1 195 ? -14.538 -10.425 6.757 1.00 97.38 195 GLY A C 1
ATOM 1624 O O . GLY A 1 195 ? -15.247 -10.784 7.700 1.00 97.38 195 GLY A O 1
ATOM 1625 N N . ILE A 1 196 ? -14.715 -9.256 6.131 1.00 97.69 196 ILE A N 1
ATOM 1626 C CA . ILE A 1 196 ? -15.714 -8.246 6.520 1.00 97.69 196 ILE A CA 1
ATOM 1627 C C . ILE A 1 196 ? -16.779 -8.035 5.440 1.00 97.69 196 ILE A C 1
ATOM 1629 O O . ILE A 1 196 ? -16.625 -8.416 4.280 1.00 97.69 196 ILE A O 1
ATOM 1633 N N . PHE A 1 197 ? -17.904 -7.430 5.818 1.00 97.50 197 PHE A N 1
ATOM 1634 C CA . PHE A 1 197 ? -19.033 -7.221 4.916 1.00 97.50 197 PHE A CA 1
ATOM 1635 C C . PHE A 1 197 ? -18.696 -6.220 3.817 1.00 97.50 197 PHE A C 1
ATOM 1637 O O . PHE A 1 197 ? -18.151 -5.146 4.077 1.00 97.50 197 PHE A O 1
ATOM 1644 N N . HIS A 1 198 ? -19.092 -6.564 2.596 1.00 96.06 198 HIS A N 1
ATOM 1645 C CA . HIS A 1 198 ? -18.825 -5.765 1.412 1.00 96.06 198 HIS A CA 1
ATOM 1646 C C . HIS A 1 198 ? -19.689 -4.503 1.388 1.00 96.06 198 HIS A C 1
ATOM 1648 O O . HIS A 1 198 ? -20.892 -4.553 1.651 1.00 96.06 198 HIS A O 1
ATOM 1654 N N . ASN A 1 199 ? -19.086 -3.392 0.969 1.00 95.56 199 ASN A N 1
ATOM 1655 C CA . ASN A 1 199 ? -19.808 -2.232 0.465 1.00 95.56 199 ASN A CA 1
ATOM 1656 C C . ASN A 1 199 ? -19.585 -2.117 -1.048 1.00 95.56 199 ASN A C 1
ATOM 1658 O O . ASN A 1 199 ? -18.512 -1.736 -1.512 1.00 95.56 199 ASN A O 1
ATOM 1662 N N . TYR A 1 200 ? -20.610 -2.459 -1.827 1.00 90.88 200 TYR A N 1
ATOM 1663 C CA . TYR A 1 200 ? -20.520 -2.501 -3.288 1.00 90.88 200 TYR A CA 1
ATOM 1664 C C . TYR A 1 200 ? -20.354 -1.119 -3.938 1.00 90.88 200 TYR A C 1
ATOM 1666 O O . TYR A 1 200 ? -19.859 -1.039 -5.062 1.00 90.88 200 TYR A O 1
ATOM 1674 N N . ASN A 1 201 ? -20.683 -0.031 -3.232 1.00 94.12 201 ASN A N 1
ATOM 1675 C CA . ASN A 1 201 ? -20.492 1.329 -3.743 1.00 94.12 201 ASN A CA 1
ATOM 1676 C C . ASN A 1 201 ? -19.010 1.719 -3.814 1.00 94.12 201 ASN A C 1
ATOM 1678 O O . ASN A 1 201 ? -18.652 2.644 -4.541 1.00 94.12 201 ASN A O 1
ATOM 1682 N N . MET A 1 202 ? -18.129 0.988 -3.123 1.00 95.62 202 MET A N 1
ATOM 1683 C CA . MET A 1 202 ? -16.708 1.323 -3.091 1.00 95.62 202 MET A CA 1
ATOM 1684 C C . MET A 1 202 ? -15.988 1.152 -4.412 1.00 95.62 202 MET A C 1
ATOM 1686 O O . MET A 1 202 ? -14.977 1.810 -4.627 1.00 95.62 202 MET A O 1
ATOM 1690 N N . LYS A 1 203 ? -16.524 0.344 -5.329 1.00 94.81 203 LYS A N 1
ATOM 1691 C CA . LYS A 1 203 ? -15.979 0.288 -6.684 1.00 94.81 203 LYS A CA 1
ATOM 1692 C C . LYS A 1 203 ? -16.089 1.647 -7.380 1.00 94.81 203 LYS A C 1
ATOM 1694 O O . LYS A 1 203 ? -15.114 2.105 -7.955 1.00 94.81 203 LYS A O 1
ATOM 1699 N N . ILE A 1 204 ? -17.249 2.299 -7.282 1.00 95.88 204 ILE A N 1
ATOM 1700 C CA . ILE A 1 204 ? -17.480 3.622 -7.882 1.00 95.88 204 ILE A CA 1
ATOM 1701 C C . ILE A 1 204 ? -16.559 4.653 -7.231 1.00 95.88 204 ILE A C 1
ATOM 1703 O O . ILE A 1 204 ? -15.872 5.387 -7.931 1.00 95.88 204 ILE A O 1
ATOM 1707 N N . TRP A 1 205 ? -16.477 4.645 -5.900 1.00 95.38 205 TRP A N 1
ATOM 1708 C CA . TRP A 1 205 ? -15.607 5.568 -5.177 1.00 95.38 205 TRP A CA 1
ATOM 1709 C C . TRP A 1 205 ? -14.126 5.416 -5.556 1.00 95.38 205 TRP A C 1
ATOM 1711 O O . TRP A 1 205 ? -13.421 6.410 -5.688 1.00 95.38 205 TRP A O 1
ATOM 1721 N N . VAL A 1 206 ? -13.635 4.190 -5.769 1.00 95.38 206 VAL A N 1
ATOM 1722 C CA . VAL A 1 206 ? -12.244 3.975 -6.205 1.00 95.38 206 VAL A CA 1
ATOM 1723 C C . VAL A 1 206 ? -12.000 4.508 -7.616 1.00 95.38 206 VAL A C 1
ATOM 1725 O O . VAL A 1 206 ? -10.931 5.061 -7.870 1.00 95.38 206 VAL A O 1
ATOM 1728 N N . GLU A 1 207 ? -12.975 4.409 -8.523 1.00 95.44 207 GLU A N 1
ATOM 1729 C CA . GLU A 1 207 ? -12.879 5.076 -9.829 1.00 95.44 207 GLU A CA 1
ATOM 1730 C C . GLU A 1 207 ? -12.806 6.600 -9.677 1.00 95.44 207 GLU A C 1
ATOM 1732 O O . GLU A 1 207 ? -11.937 7.234 -10.273 1.00 95.44 207 GLU A O 1
ATOM 1737 N N . GLU A 1 208 ? -13.641 7.190 -8.820 1.00 95.00 208 GLU A N 1
ATOM 1738 C CA . GLU A 1 208 ? -13.600 8.628 -8.523 1.00 95.00 208 GLU A CA 1
ATOM 1739 C C . GLU A 1 208 ? -12.255 9.047 -7.911 1.00 95.00 208 GLU A C 1
ATOM 1741 O O . GLU A 1 208 ? -11.671 10.045 -8.331 1.00 95.00 208 GLU A O 1
ATOM 1746 N N . TYR A 1 209 ? -11.720 8.259 -6.973 1.00 94.44 209 TYR A N 1
ATOM 1747 C CA . TYR A 1 209 ? -10.411 8.482 -6.357 1.00 94.44 209 TYR A CA 1
ATOM 1748 C C . TYR A 1 209 ? -9.279 8.464 -7.394 1.00 94.44 209 TYR A C 1
ATOM 1750 O O . TYR A 1 209 ? -8.412 9.347 -7.392 1.00 94.44 209 TYR A O 1
ATOM 1758 N N . LYS A 1 210 ? -9.300 7.484 -8.307 1.00 94.81 210 LYS A N 1
ATOM 1759 C CA . LYS A 1 210 ? -8.355 7.379 -9.428 1.00 94.81 210 LYS A CA 1
ATOM 1760 C C . LYS A 1 210 ? -8.475 8.582 -10.361 1.00 94.81 210 LYS A C 1
ATOM 1762 O O . LYS A 1 210 ? -7.465 9.206 -10.676 1.00 94.81 210 LYS A O 1
ATOM 1767 N N . MET A 1 211 ? -9.692 8.957 -10.751 1.00 94.00 211 MET A N 1
ATOM 1768 C CA . MET A 1 211 ? -9.938 10.120 -11.609 1.00 94.00 211 MET A CA 1
ATOM 1769 C C . MET A 1 211 ? -9.464 11.428 -10.966 1.00 94.00 211 MET A C 1
ATOM 1771 O O . MET A 1 211 ? -8.783 12.215 -11.622 1.00 94.00 211 MET A O 1
ATOM 1775 N N . ALA A 1 212 ? -9.766 11.647 -9.683 1.00 92.31 212 ALA A N 1
ATOM 1776 C CA . ALA A 1 212 ? -9.332 12.830 -8.939 1.00 92.31 212 ALA A CA 1
ATOM 1777 C C . ALA A 1 212 ? -7.801 12.933 -8.877 1.00 92.31 212 ALA A C 1
ATOM 1779 O O . ALA A 1 212 ? -7.229 14.012 -9.016 1.00 92.31 212 ALA A O 1
ATOM 1780 N N . ASN A 1 213 ? -7.124 11.790 -8.770 1.00 91.88 213 ASN A N 1
ATOM 1781 C CA . ASN A 1 213 ? -5.671 11.714 -8.816 1.00 91.88 213 ASN A CA 1
ATOM 1782 C C . ASN A 1 213 ? -5.098 11.613 -10.236 1.00 91.88 213 ASN A C 1
ATOM 1784 O O . ASN A 1 213 ? -3.892 11.415 -10.382 1.00 91.88 213 ASN A O 1
ATOM 1788 N N . GLY A 1 214 ? -5.894 11.840 -11.284 1.00 91.25 214 GLY A N 1
ATOM 1789 C CA . GLY A 1 214 ? -5.429 11.864 -12.671 1.00 91.25 214 GLY A CA 1
ATOM 1790 C C . GLY A 1 214 ? -4.836 10.534 -13.120 1.00 91.25 214 GLY A C 1
ATOM 1791 O O . GLY A 1 214 ? -3.768 10.531 -13.727 1.00 91.25 214 GLY A O 1
ATOM 1792 N N . TYR A 1 215 ? -5.503 9.436 -12.765 1.00 94.06 215 TYR A N 1
ATOM 1793 C CA . TYR A 1 215 ? -5.138 8.103 -13.209 1.00 94.06 215 TYR A CA 1
ATOM 1794 C C . TYR A 1 215 ? -5.076 8.016 -14.729 1.00 94.06 215 TYR A C 1
ATOM 1796 O O . TYR A 1 215 ? -6.008 8.421 -15.423 1.00 94.06 215 TYR A O 1
ATOM 1804 N N . GLU A 1 216 ? -3.994 7.435 -15.227 1.00 93.12 216 GLU A N 1
ATOM 1805 C CA . GLU A 1 216 ? -3.807 7.154 -16.646 1.00 93.12 216 GLU A CA 1
ATOM 1806 C C . GLU A 1 216 ? -3.578 5.655 -16.827 1.00 93.12 216 GLU A C 1
ATOM 1808 O O . GLU A 1 216 ? -2.875 5.023 -16.036 1.00 93.12 216 GLU A O 1
ATOM 1813 N N . GLU A 1 217 ? -4.138 5.057 -17.874 1.00 93.69 217 GLU A N 1
ATOM 1814 C CA . GLU A 1 217 ? -3.790 3.680 -18.220 1.00 93.69 217 GLU A CA 1
ATOM 1815 C C . GLU A 1 217 ? -2.326 3.593 -18.683 1.00 93.69 217 GLU A C 1
ATOM 1817 O O . GLU A 1 217 ? -1.689 4.587 -19.038 1.00 93.69 217 GLU A O 1
ATOM 1822 N N . TRP A 1 218 ? -1.742 2.397 -18.607 1.00 91.94 218 TRP A N 1
ATOM 1823 C CA . TRP A 1 218 ? -0.376 2.182 -19.076 1.00 91.94 218 TRP A CA 1
ATOM 1824 C C . TRP A 1 218 ? -0.344 2.144 -20.606 1.00 91.94 218 TRP A C 1
ATOM 1826 O O . TRP A 1 218 ? -0.993 1.293 -21.210 1.00 91.94 218 TRP A O 1
ATOM 1836 N N . ASP A 1 219 ? 0.443 3.028 -21.217 1.00 89.19 219 ASP A N 1
ATOM 1837 C CA . ASP A 1 219 ? 0.553 3.145 -22.672 1.00 89.19 219 ASP A CA 1
ATOM 1838 C C . ASP A 1 219 ? 2.024 3.208 -23.086 1.00 89.19 219 ASP A C 1
ATOM 1840 O O . ASP A 1 219 ? 2.695 4.217 -22.890 1.00 89.19 219 ASP A O 1
ATOM 1844 N N . LEU A 1 220 ? 2.537 2.137 -23.692 1.00 84.31 220 LEU A N 1
ATOM 1845 C CA . LEU A 1 220 ? 3.940 2.019 -24.108 1.00 84.31 220 LEU A CA 1
ATOM 1846 C C . LEU A 1 220 ? 4.399 3.109 -25.085 1.00 84.31 220 LEU A C 1
ATOM 1848 O O . LEU A 1 220 ? 5.594 3.375 -25.139 1.00 84.31 220 LEU A O 1
ATOM 1852 N N . SER A 1 221 ? 3.488 3.755 -25.814 1.00 81.25 221 SER A N 1
ATOM 1853 C CA . SER A 1 221 ? 3.845 4.839 -26.733 1.00 81.25 221 SER A CA 1
ATOM 1854 C C . SER A 1 221 ? 4.259 6.126 -26.006 1.00 81.25 221 SER A C 1
ATOM 1856 O O . SER A 1 221 ? 4.946 6.978 -26.572 1.00 81.25 221 SER A O 1
ATOM 1858 N N . LEU A 1 222 ? 3.891 6.270 -24.727 1.00 83.69 222 LEU A N 1
ATOM 1859 C CA . LEU A 1 222 ? 4.196 7.453 -23.933 1.00 83.69 222 LEU A CA 1
ATOM 1860 C C . LEU A 1 222 ? 5.586 7.363 -23.295 1.00 83.69 222 LEU A C 1
ATOM 1862 O O . LEU A 1 222 ? 5.919 6.436 -22.557 1.00 83.69 222 LEU A O 1
ATOM 1866 N N . THR A 1 223 ? 6.398 8.399 -23.492 1.00 80.25 223 THR A N 1
ATOM 1867 C CA . THR A 1 223 ? 7.790 8.434 -23.009 1.00 80.25 223 THR A CA 1
ATOM 1868 C C . THR A 1 223 ? 7.968 9.215 -21.705 1.00 80.25 223 THR A C 1
ATOM 1870 O O . THR A 1 223 ? 9.099 9.419 -21.266 1.00 80.25 223 THR A O 1
ATOM 1873 N N . GLY A 1 224 ? 6.886 9.653 -21.055 1.00 86.94 224 GLY A N 1
ATOM 1874 C CA . GLY A 1 224 ? 6.948 10.382 -19.785 1.00 86.94 224 GLY A CA 1
ATOM 1875 C C . GLY A 1 224 ? 7.510 9.541 -18.630 1.00 86.94 224 GLY A C 1
ATOM 1876 O O . GLY A 1 224 ? 7.360 8.319 -18.609 1.00 86.94 224 GLY A O 1
ATOM 1877 N N . THR A 1 225 ? 8.122 10.195 -17.633 1.00 89.31 225 THR A N 1
ATOM 1878 C CA . THR A 1 225 ? 8.744 9.541 -16.460 1.00 89.31 225 THR A CA 1
ATOM 1879 C C . THR A 1 225 ? 7.833 8.513 -15.797 1.00 89.31 225 THR A C 1
ATOM 1881 O O . THR A 1 225 ? 8.264 7.398 -15.513 1.00 89.31 225 THR A O 1
ATOM 1884 N N . THR A 1 226 ? 6.568 8.873 -15.585 1.00 90.75 226 THR A N 1
ATOM 1885 C CA . THR A 1 226 ? 5.572 7.988 -14.983 1.00 90.75 226 THR A CA 1
ATOM 1886 C C . THR A 1 226 ? 5.387 6.719 -15.801 1.00 90.75 226 THR A C 1
ATOM 1888 O O . THR A 1 226 ? 5.503 5.628 -15.255 1.00 90.75 226 THR A O 1
ATOM 1891 N N . ASN A 1 227 ? 5.177 6.842 -17.113 1.00 90.88 227 ASN A N 1
ATOM 1892 C CA . ASN A 1 227 ? 4.944 5.697 -17.984 1.00 90.88 227 ASN A CA 1
ATOM 1893 C C . ASN A 1 227 ? 6.172 4.780 -18.093 1.00 90.88 227 ASN A C 1
ATOM 1895 O O . ASN A 1 227 ? 6.041 3.559 -18.035 1.00 90.88 227 ASN A O 1
ATOM 1899 N N . ARG A 1 228 ? 7.383 5.354 -18.117 1.00 90.44 228 ARG A N 1
ATOM 1900 C CA . ARG A 1 228 ? 8.622 4.565 -18.019 1.00 90.44 228 ARG A CA 1
ATOM 1901 C C . ARG A 1 228 ? 8.690 3.779 -16.717 1.00 90.44 228 ARG A C 1
ATOM 1903 O O . ARG A 1 228 ? 9.035 2.602 -16.736 1.00 90.44 228 ARG A O 1
ATOM 1910 N N . LEU A 1 229 ? 8.334 4.403 -15.594 1.00 93.62 229 LEU A N 1
ATOM 1911 C CA . LEU A 1 229 ? 8.280 3.717 -14.306 1.00 93.62 229 LEU A CA 1
ATOM 1912 C C . LEU A 1 229 ? 7.220 2.612 -14.296 1.00 93.62 229 LEU A C 1
ATOM 1914 O O . LEU A 1 229 ? 7.515 1.543 -13.770 1.00 93.62 229 LEU A O 1
ATOM 1918 N N . LYS A 1 230 ? 6.050 2.803 -14.926 1.00 94.50 230 LYS A N 1
ATOM 1919 C CA . LYS A 1 230 ? 5.066 1.720 -15.127 1.00 94.50 230 LYS A CA 1
ATOM 1920 C C . LYS A 1 230 ? 5.702 0.544 -15.861 1.00 94.50 230 LYS A C 1
ATOM 1922 O O . LYS A 1 230 ? 5.683 -0.575 -15.359 1.00 94.50 230 LYS A O 1
ATOM 1927 N N . THR A 1 231 ? 6.360 0.795 -16.988 1.00 92.75 231 THR A N 1
ATOM 1928 C CA . THR A 1 231 ? 7.031 -0.264 -17.748 1.00 92.75 231 THR A CA 1
ATOM 1929 C C . THR A 1 231 ? 8.110 -0.975 -16.933 1.00 92.75 231 THR A C 1
ATOM 1931 O O . THR A 1 231 ? 8.151 -2.204 -16.884 1.00 92.75 231 THR A O 1
ATOM 1934 N N . MET A 1 232 ? 8.973 -0.219 -16.256 1.00 94.00 232 MET A N 1
ATOM 1935 C CA . MET A 1 232 ? 10.044 -0.787 -15.441 1.00 94.00 232 MET A CA 1
ATOM 1936 C C . MET A 1 232 ? 9.487 -1.617 -14.276 1.00 94.00 232 MET A C 1
ATOM 1938 O O . MET A 1 232 ? 9.980 -2.716 -14.030 1.00 94.00 232 MET A O 1
ATOM 1942 N N . CYS A 1 233 ? 8.421 -1.152 -13.616 1.00 95.12 233 CYS A N 1
ATOM 1943 C CA . CYS A 1 233 ? 7.720 -1.909 -12.576 1.00 95.12 233 CYS A CA 1
ATOM 1944 C C . CYS A 1 233 ? 7.081 -3.184 -13.126 1.00 95.12 233 CYS A C 1
ATOM 1946 O O . CYS A 1 233 ? 7.188 -4.226 -12.486 1.00 95.12 233 CYS A O 1
ATOM 1948 N N . TYR A 1 234 ? 6.454 -3.127 -14.305 1.00 94.56 234 TYR A N 1
ATOM 1949 C CA . TYR A 1 234 ? 5.864 -4.300 -14.951 1.00 94.56 234 TYR A CA 1
ATOM 1950 C C . TYR A 1 234 ? 6.923 -5.377 -15.208 1.00 94.56 234 TYR A C 1
ATOM 1952 O O . TYR A 1 234 ? 6.753 -6.525 -14.802 1.00 94.56 234 TYR A O 1
ATOM 1960 N N . ILE A 1 235 ? 8.037 -5.005 -15.846 1.00 93.31 235 ILE A N 1
ATOM 1961 C CA . ILE A 1 235 ? 9.128 -5.937 -16.161 1.00 93.31 235 ILE A CA 1
ATOM 1962 C C . ILE A 1 235 ? 9.722 -6.497 -14.870 1.00 93.31 235 ILE A C 1
ATOM 1964 O O . ILE A 1 235 ? 9.863 -7.711 -14.725 1.00 93.31 235 ILE A O 1
ATOM 1968 N N . PHE A 1 236 ? 10.040 -5.626 -13.914 1.00 94.00 236 PHE A N 1
ATOM 1969 C CA . PHE A 1 236 ? 10.662 -6.056 -12.674 1.00 94.00 236 PHE A CA 1
ATOM 1970 C C . PHE A 1 236 ? 9.740 -6.977 -11.870 1.00 94.00 236 PHE A C 1
ATOM 1972 O O . PHE A 1 236 ? 10.115 -8.109 -11.589 1.00 94.00 236 PHE A O 1
ATOM 1979 N N . GLY A 1 237 ? 8.505 -6.552 -11.593 1.00 91.62 237 GLY A N 1
ATOM 1980 C CA . GLY A 1 237 ? 7.531 -7.335 -10.832 1.00 91.62 237 GLY A CA 1
ATOM 1981 C C . GLY A 1 237 ? 7.139 -8.658 -11.499 1.00 91.62 237 GLY A C 1
ATOM 1982 O O . GLY A 1 237 ? 6.798 -9.613 -10.806 1.00 91.62 237 GLY A O 1
ATOM 1983 N N . LYS A 1 238 ? 7.218 -8.753 -12.833 1.00 92.19 238 LYS A N 1
ATOM 1984 C CA . LYS A 1 238 ? 6.931 -9.992 -13.572 1.00 92.19 238 LYS A CA 1
ATOM 1985 C C . LYS A 1 238 ? 8.069 -11.010 -13.518 1.00 92.19 238 LYS A C 1
ATOM 1987 O O . LYS A 1 238 ? 7.799 -12.209 -13.521 1.00 92.19 238 LYS A O 1
ATOM 1992 N N . TYR A 1 239 ? 9.322 -10.554 -13.511 1.00 92.50 239 TYR A N 1
ATOM 1993 C CA . TYR A 1 239 ? 10.479 -11.429 -13.724 1.00 92.50 239 TYR A CA 1
ATOM 1994 C C . TYR A 1 239 ? 11.473 -11.486 -12.556 1.00 92.50 239 TYR A C 1
ATOM 1996 O O . TYR A 1 239 ? 12.379 -12.318 -12.591 1.00 92.50 239 TYR A O 1
ATOM 2004 N N . GLU A 1 240 ? 11.333 -10.660 -11.514 1.00 91.12 240 GLU A N 1
ATOM 2005 C CA . GLU A 1 240 ? 12.277 -10.641 -10.383 1.00 91.12 240 GLU A CA 1
ATOM 2006 C C . GLU A 1 240 ? 12.371 -11.994 -9.657 1.00 91.12 240 GLU A C 1
ATOM 2008 O O . GLU A 1 240 ? 13.456 -12.385 -9.222 1.00 91.12 240 GLU A O 1
ATOM 2013 N N . GLY A 1 241 ? 11.279 -12.769 -9.641 1.00 89.06 241 GLY A N 1
ATOM 2014 C CA . GLY A 1 241 ? 11.240 -14.119 -9.073 1.00 89.06 241 GLY A CA 1
ATOM 2015 C C . GLY A 1 241 ? 12.154 -15.139 -9.772 1.00 89.06 241 GLY A C 1
ATOM 2016 O O . GLY A 1 241 ? 12.440 -16.188 -9.203 1.00 89.06 241 GLY A O 1
ATOM 2017 N N . LEU A 1 242 ? 12.669 -14.838 -10.973 1.00 90.31 242 LEU A N 1
ATOM 2018 C CA . LEU A 1 242 ? 13.653 -15.676 -11.675 1.00 90.31 242 LEU A CA 1
ATOM 2019 C C . LEU A 1 242 ? 15.075 -15.561 -11.095 1.00 90.31 242 LEU A C 1
ATOM 2021 O O . LEU A 1 242 ? 15.984 -16.278 -11.530 1.00 90.31 242 LEU A O 1
ATOM 2025 N N . PHE A 1 243 ? 15.305 -14.635 -10.166 1.00 91.25 243 PHE A N 1
ATOM 2026 C CA . PHE A 1 243 ? 16.604 -14.369 -9.554 1.00 91.25 243 PHE A CA 1
ATOM 2027 C C . PHE A 1 243 ? 16.562 -14.743 -8.076 1.00 91.25 243 PHE A C 1
ATOM 2029 O O . PHE A 1 243 ? 15.668 -14.325 -7.342 1.00 91.25 243 PHE A O 1
ATOM 2036 N N . GLN A 1 244 ? 17.535 -15.534 -7.631 1.00 88.44 244 GLN A N 1
ATOM 2037 C CA . GLN A 1 244 ? 17.500 -16.116 -6.287 1.00 88.44 244 GLN A CA 1
ATOM 2038 C C . GLN A 1 244 ? 18.102 -15.177 -5.245 1.00 88.44 244 GLN A C 1
ATOM 2040 O O . GLN A 1 244 ? 17.627 -15.112 -4.114 1.00 88.44 244 GLN A O 1
ATOM 2045 N N . TYR A 1 245 ? 19.133 -14.421 -5.628 1.00 90.31 245 TYR A N 1
ATOM 2046 C CA . TYR A 1 245 ? 19.895 -13.595 -4.698 1.00 90.31 245 TYR A CA 1
ATOM 2047 C C . TYR A 1 245 ? 19.581 -12.107 -4.855 1.00 90.31 245 TYR A C 1
ATOM 2049 O O . TYR A 1 245 ? 19.428 -11.592 -5.963 1.00 90.31 245 TYR A O 1
ATOM 2057 N N . THR A 1 246 ? 19.587 -11.366 -3.744 1.00 89.69 246 THR A N 1
ATOM 2058 C CA . THR A 1 246 ? 19.335 -9.913 -3.731 1.00 89.69 246 THR A CA 1
ATOM 2059 C C . THR A 1 246 ? 20.274 -9.140 -4.659 1.00 89.69 246 THR A C 1
ATOM 2061 O O . THR A 1 246 ? 19.860 -8.172 -5.294 1.00 89.69 246 THR A O 1
ATOM 2064 N N . GLN A 1 247 ? 21.538 -9.561 -4.777 1.00 91.12 247 GLN A N 1
ATOM 2065 C CA . GLN A 1 247 ? 22.495 -8.930 -5.687 1.00 91.12 247 GLN A CA 1
ATOM 2066 C C . GLN A 1 247 ? 22.098 -9.112 -7.157 1.00 91.12 247 GLN A C 1
ATOM 2068 O O . GLN A 1 247 ? 22.174 -8.156 -7.926 1.00 91.12 247 GLN A O 1
ATOM 2073 N N . GLU A 1 248 ? 21.624 -10.299 -7.536 1.00 92.50 248 GLU A N 1
ATOM 2074 C CA . GLU A 1 248 ? 21.129 -10.563 -8.887 1.00 92.50 248 GLU A CA 1
ATOM 2075 C C . GLU A 1 248 ? 19.894 -9.719 -9.195 1.00 92.50 248 GLU A C 1
ATOM 2077 O O . GLU A 1 248 ? 19.831 -9.083 -10.245 1.00 92.50 248 GLU A O 1
ATOM 2082 N N . LYS A 1 249 ? 18.951 -9.635 -8.250 1.00 94.38 249 LYS A N 1
ATOM 2083 C CA . LYS A 1 249 ? 17.759 -8.797 -8.404 1.00 94.38 249 LYS A CA 1
ATOM 2084 C C . LYS A 1 249 ? 18.108 -7.313 -8.553 1.00 94.38 249 LYS A C 1
ATOM 2086 O O . LYS A 1 249 ? 17.509 -6.620 -9.367 1.00 94.38 249 LYS A O 1
ATOM 2091 N N . ARG A 1 250 ? 19.120 -6.813 -7.833 1.00 94.62 250 ARG A N 1
ATOM 2092 C CA . ARG A 1 250 ? 19.619 -5.434 -8.010 1.00 94.62 250 ARG A CA 1
ATOM 2093 C C . ARG A 1 250 ? 20.237 -5.218 -9.390 1.00 94.62 250 ARG A C 1
ATOM 2095 O O . ARG A 1 250 ? 19.956 -4.203 -10.018 1.00 94.62 250 ARG A O 1
ATOM 2102 N N . LEU A 1 251 ? 21.045 -6.160 -9.881 1.00 93.69 251 LEU A N 1
ATOM 2103 C CA . LEU A 1 251 ? 21.595 -6.089 -11.241 1.00 93.69 251 LEU A CA 1
ATOM 2104 C C . LEU A 1 251 ? 20.479 -6.107 -12.293 1.00 93.69 251 LEU A C 1
ATOM 2106 O O . LEU A 1 251 ? 20.522 -5.329 -13.244 1.00 93.69 251 LEU A O 1
ATOM 2110 N N . PHE A 1 252 ? 19.449 -6.927 -12.086 1.00 95.62 252 PHE A N 1
ATOM 2111 C CA . PHE A 1 252 ? 18.264 -6.952 -12.935 1.00 95.62 252 PHE A CA 1
ATOM 2112 C C . PHE A 1 252 ? 17.498 -5.620 -12.912 1.00 95.62 252 PHE A C 1
ATOM 2114 O O . PHE A 1 252 ? 17.121 -5.115 -13.971 1.00 95.62 252 PHE A O 1
ATOM 2121 N N . ALA A 1 253 ? 17.341 -4.990 -11.744 1.00 95.81 253 ALA A N 1
ATOM 2122 C CA . ALA A 1 253 ? 16.726 -3.667 -11.634 1.00 95.81 253 ALA A CA 1
ATOM 2123 C C . ALA A 1 253 ? 17.518 -2.603 -12.413 1.00 95.81 253 ALA A C 1
ATOM 2125 O O . ALA A 1 253 ? 16.927 -1.784 -13.118 1.00 95.81 253 ALA A O 1
ATOM 2126 N N . LEU A 1 254 ? 18.852 -2.620 -12.327 1.00 95.38 254 LEU A N 1
ATOM 2127 C CA . LEU A 1 254 ? 19.712 -1.696 -13.076 1.00 95.38 254 LEU A CA 1
ATOM 2128 C C . LEU A 1 254 ? 19.615 -1.928 -14.589 1.00 95.38 254 LEU A C 1
ATOM 2130 O O . LEU A 1 254 ? 19.464 -0.972 -15.343 1.00 95.38 254 LEU A O 1
ATOM 2134 N N . ALA A 1 255 ? 19.621 -3.183 -15.038 1.00 93.75 255 ALA A N 1
ATOM 2135 C CA . ALA A 1 255 ? 19.442 -3.511 -16.452 1.00 93.75 255 ALA A CA 1
ATOM 2136 C C . ALA A 1 255 ? 18.056 -3.108 -16.987 1.00 93.75 255 ALA A C 1
ATOM 2138 O O . ALA A 1 255 ? 17.938 -2.656 -18.128 1.00 93.75 255 ALA A O 1
ATOM 2139 N N . THR A 1 256 ? 17.019 -3.226 -16.153 1.00 94.19 256 THR A N 1
ATOM 2140 C CA . THR A 1 256 ? 15.659 -2.767 -16.471 1.00 94.19 256 THR A CA 1
ATOM 2141 C C . THR A 1 256 ? 15.623 -1.247 -16.648 1.00 94.19 256 THR A C 1
ATOM 2143 O O . THR A 1 256 ? 14.990 -0.760 -17.580 1.00 94.19 256 THR A O 1
ATOM 2146 N N . LEU A 1 257 ? 16.348 -0.487 -15.817 1.00 93.69 257 LEU A N 1
ATOM 2147 C CA . LEU A 1 257 ? 16.486 0.962 -15.994 1.00 93.69 257 LEU A CA 1
ATOM 2148 C C . LEU A 1 257 ? 17.210 1.320 -17.291 1.00 93.69 257 LEU A C 1
ATOM 2150 O O . LEU A 1 257 ? 16.733 2.188 -18.015 1.00 93.69 257 LEU A O 1
ATOM 2154 N N . GLU A 1 258 ? 18.349 0.690 -17.583 1.00 90.81 258 GLU A N 1
ATOM 2155 C CA . GLU A 1 258 ? 19.091 0.980 -18.818 1.00 90.81 258 GLU A CA 1
ATOM 2156 C C . GLU A 1 258 ? 18.245 0.670 -20.060 1.00 90.81 258 GLU A C 1
ATOM 2158 O O . GLU A 1 258 ? 18.184 1.471 -20.990 1.00 90.81 258 GLU A O 1
ATOM 2163 N N . SER A 1 259 ? 17.478 -0.422 -20.030 1.00 87.62 259 SER A N 1
ATOM 2164 C CA . SER A 1 259 ? 16.512 -0.730 -21.090 1.00 87.62 259 SER A CA 1
ATOM 2165 C C . SER A 1 259 ? 15.368 0.289 -21.133 1.00 87.62 259 SER A C 1
ATOM 2167 O O . SER A 1 259 ? 14.953 0.705 -22.210 1.00 87.62 259 SER A O 1
ATOM 2169 N N . GLY A 1 260 ? 14.894 0.763 -19.980 1.00 83.69 260 GLY A N 1
ATOM 2170 C CA . GLY A 1 260 ? 13.875 1.809 -19.871 1.00 83.69 260 GLY A CA 1
ATOM 2171 C C . GLY A 1 260 ? 14.330 3.195 -20.349 1.00 83.69 260 GLY A C 1
ATOM 2172 O O . GLY A 1 260 ? 13.494 4.004 -20.742 1.00 83.69 260 GLY A O 1
ATOM 2173 N N . LYS A 1 261 ? 15.635 3.491 -20.370 1.00 81.50 261 LYS A N 1
ATOM 2174 C CA . LYS A 1 261 ? 16.165 4.734 -20.964 1.00 81.50 261 LYS A CA 1
ATOM 2175 C C . LYS A 1 261 ? 16.095 4.727 -22.490 1.00 81.50 261 LYS A C 1
ATOM 2177 O O . LYS A 1 261 ? 15.901 5.783 -23.082 1.00 81.50 261 LYS A O 1
ATOM 2182 N N . SER A 1 262 ? 16.159 3.550 -23.119 1.00 70.88 262 SER A N 1
ATOM 2183 C CA . SER A 1 262 ? 16.093 3.420 -24.585 1.00 70.88 262 SER A CA 1
ATOM 2184 C C . SER A 1 262 ? 14.769 3.900 -25.208 1.00 70.88 262 SER A C 1
ATOM 2186 O O . SER A 1 262 ? 14.717 4.103 -26.420 1.00 70.88 262 SER A O 1
ATOM 2188 N N . TYR A 1 263 ? 13.742 4.162 -24.385 1.00 68.12 263 TYR A N 1
ATOM 2189 C CA . TYR A 1 263 ? 12.501 4.857 -24.758 1.00 68.12 263 TYR A CA 1
ATOM 2190 C C . TYR A 1 263 ? 12.716 6.238 -25.393 1.00 68.12 263 TYR A C 1
ATOM 2192 O O . TYR A 1 263 ? 11.838 6.716 -26.101 1.00 68.12 263 TYR A O 1
ATOM 2200 N N . GLU A 1 264 ? 13.824 6.924 -25.095 1.00 61.44 264 GLU A N 1
ATOM 2201 C CA . GLU A 1 264 ? 14.108 8.251 -25.667 1.00 61.44 264 GLU A CA 1
ATOM 2202 C C . GLU A 1 264 ? 14.685 8.181 -27.079 1.00 61.44 264 GLU A C 1
ATOM 2204 O O . GLU A 1 264 ? 14.578 9.140 -27.839 1.00 61.44 264 GLU A O 1
ATOM 2209 N N . GLU A 1 265 ? 15.298 7.051 -27.420 1.00 59.75 265 GLU A N 1
ATOM 2210 C CA . GLU A 1 265 ? 16.090 6.897 -28.638 1.00 59.75 265 GLU A CA 1
ATOM 2211 C C . GLU A 1 265 ? 15.361 6.074 -29.705 1.00 59.75 265 GLU A C 1
ATOM 2213 O O . GLU A 1 265 ? 15.700 6.169 -30.882 1.00 59.75 265 GLU A O 1
ATOM 2218 N N . ASN A 1 266 ? 14.352 5.284 -29.316 1.00 62.12 266 ASN A N 1
ATOM 2219 C CA . ASN A 1 266 ? 13.636 4.370 -30.202 1.00 62.12 266 ASN A CA 1
ATOM 2220 C C . ASN A 1 266 ? 12.117 4.458 -30.016 1.00 62.12 266 ASN A C 1
ATOM 2222 O O . ASN A 1 266 ? 11.621 4.678 -28.912 1.00 62.12 266 ASN A O 1
ATOM 2226 N N . GLU A 1 267 ? 11.374 4.210 -31.094 1.00 67.00 267 GLU A N 1
ATOM 2227 C CA . GLU A 1 267 ? 9.921 4.048 -31.051 1.00 67.00 267 GLU A CA 1
ATOM 2228 C C . GLU A 1 267 ? 9.582 2.678 -30.442 1.00 67.00 267 GLU A C 1
ATOM 2230 O O . GLU A 1 267 ? 9.609 1.648 -31.118 1.00 67.00 267 GLU A O 1
ATOM 2235 N N . ILE A 1 268 ? 9.318 2.653 -29.135 1.00 71.50 268 ILE A N 1
ATOM 2236 C CA . ILE A 1 268 ? 8.927 1.427 -28.442 1.00 71.50 268 ILE A CA 1
ATOM 2237 C C . ILE A 1 268 ? 7.423 1.230 -28.586 1.00 71.50 268 ILE A C 1
ATOM 2239 O O . ILE A 1 268 ? 6.623 1.923 -27.965 1.00 71.50 268 ILE A O 1
ATOM 2243 N N . THR A 1 269 ? 7.047 0.236 -29.380 1.00 72.94 269 THR A N 1
ATOM 2244 C CA . THR A 1 269 ? 5.645 -0.152 -29.607 1.00 72.94 269 THR A CA 1
ATOM 2245 C C . THR A 1 269 ? 5.275 -1.469 -28.929 1.00 72.94 269 THR A C 1
ATOM 2247 O O . THR A 1 269 ? 4.097 -1.808 -28.845 1.00 72.94 269 THR A O 1
ATOM 2250 N N . ASP A 1 270 ? 6.267 -2.203 -28.416 1.00 83.69 270 ASP A N 1
ATOM 2251 C CA . ASP A 1 270 ? 6.088 -3.527 -27.827 1.00 83.69 270 ASP A CA 1
ATOM 2252 C C . ASP A 1 270 ? 6.973 -3.703 -26.586 1.00 83.69 270 ASP A C 1
ATOM 2254 O O . ASP A 1 270 ? 8.184 -3.468 -26.607 1.00 83.69 270 ASP A O 1
ATOM 2258 N N . ILE A 1 271 ? 6.363 -4.178 -25.499 1.00 87.44 271 ILE A N 1
ATOM 2259 C CA . ILE A 1 271 ? 7.045 -4.503 -24.248 1.00 87.44 271 ILE A CA 1
ATOM 2260 C C . ILE A 1 271 ? 8.146 -5.549 -24.454 1.00 87.44 271 ILE A C 1
ATOM 2262 O O . ILE A 1 271 ? 9.164 -5.514 -23.757 1.00 87.44 271 ILE A O 1
ATOM 2266 N N . GLN A 1 272 ? 7.978 -6.448 -25.430 1.00 88.38 272 GLN A N 1
ATOM 2267 C CA . GLN A 1 272 ? 8.949 -7.494 -25.725 1.00 88.38 272 GLN A CA 1
ATOM 2268 C C . GLN A 1 272 ? 10.303 -6.914 -26.150 1.00 88.38 272 GLN A C 1
ATOM 2270 O O . GLN A 1 272 ? 11.334 -7.455 -25.764 1.00 88.38 272 GLN A O 1
ATOM 2275 N N . GLN A 1 273 ? 10.330 -5.766 -26.834 1.00 86.75 273 GLN A N 1
ATOM 2276 C CA . GLN A 1 273 ? 11.583 -5.107 -27.224 1.00 86.75 273 GLN A CA 1
ATOM 2277 C C . GLN A 1 273 ? 12.431 -4.731 -26.000 1.00 86.75 273 GLN A C 1
ATOM 2279 O O . GLN A 1 273 ? 13.653 -4.895 -25.992 1.00 86.75 273 GLN A O 1
ATOM 2284 N N . ILE A 1 274 ? 11.785 -4.268 -24.928 1.00 86.69 274 ILE A N 1
ATOM 2285 C CA . ILE A 1 274 ? 12.470 -3.884 -23.689 1.00 86.69 274 ILE A CA 1
ATOM 2286 C C . ILE A 1 274 ? 12.892 -5.121 -22.909 1.00 86.69 274 ILE A C 1
ATOM 2288 O O . ILE A 1 274 ? 13.984 -5.139 -22.338 1.00 86.69 274 ILE A O 1
ATOM 2292 N N . VAL A 1 275 ? 12.057 -6.163 -22.895 1.00 90.00 275 VAL A N 1
ATOM 2293 C CA . VAL A 1 275 ? 12.413 -7.457 -22.304 1.00 90.00 275 VAL A CA 1
ATOM 2294 C C . VAL A 1 275 ? 13.656 -8.019 -22.994 1.00 90.00 275 VAL A C 1
ATOM 2296 O O . VAL A 1 275 ? 14.611 -8.366 -22.303 1.00 90.00 275 VAL A O 1
ATOM 2299 N N . ASP A 1 276 ? 13.703 -8.026 -24.325 1.00 88.69 276 ASP A N 1
ATOM 2300 C CA . ASP A 1 276 ? 14.843 -8.509 -25.110 1.00 88.69 276 ASP A CA 1
ATOM 2301 C C . ASP A 1 276 ? 16.107 -7.680 -24.855 1.00 88.69 276 ASP A C 1
ATOM 2303 O O . ASP A 1 276 ? 17.201 -8.227 -24.698 1.00 88.69 276 ASP A O 1
ATOM 2307 N N . ASN A 1 277 ? 15.980 -6.354 -24.766 1.00 87.69 277 ASN A N 1
ATOM 2308 C CA . ASN A 1 277 ? 17.098 -5.483 -24.402 1.00 87.69 277 ASN A CA 1
ATOM 2309 C C . ASN A 1 277 ? 17.596 -5.776 -22.982 1.00 87.69 277 ASN A C 1
ATOM 2311 O O . ASN A 1 277 ? 18.801 -5.923 -22.767 1.00 87.69 277 ASN A O 1
ATOM 2315 N N . THR A 1 278 ? 16.676 -5.976 -22.038 1.00 90.25 278 THR A N 1
ATOM 2316 C CA . THR A 1 278 ? 17.020 -6.327 -20.658 1.00 90.25 278 THR A CA 1
ATOM 2317 C C . THR A 1 278 ? 17.751 -7.668 -20.621 1.00 90.25 278 THR A C 1
ATOM 2319 O O . THR A 1 278 ? 18.822 -7.751 -20.021 1.00 90.25 278 THR A O 1
ATOM 2322 N N . GLN A 1 279 ? 17.244 -8.688 -21.328 1.00 90.94 279 GLN A N 1
ATOM 2323 C CA . GLN A 1 279 ? 17.866 -10.010 -21.478 1.00 90.94 279 GLN A CA 1
ATOM 2324 C C . GLN A 1 279 ? 19.286 -9.927 -22.045 1.00 90.94 279 GLN A C 1
ATOM 2326 O O . GLN A 1 279 ? 20.189 -10.591 -21.531 1.00 90.94 279 GLN A O 1
ATOM 2331 N N . LYS A 1 280 ? 19.508 -9.098 -23.077 1.00 88.69 280 LYS A N 1
ATOM 2332 C CA . LYS A 1 280 ? 20.839 -8.874 -23.666 1.00 88.69 280 LYS A CA 1
ATOM 2333 C C . LYS A 1 280 ? 21.818 -8.292 -22.646 1.00 88.69 280 LYS A C 1
ATOM 2335 O O . LYS A 1 280 ? 22.959 -8.749 -22.585 1.00 88.69 280 LYS A O 1
ATOM 2340 N N . ILE A 1 281 ? 21.377 -7.331 -21.830 1.00 88.06 281 ILE A N 1
ATOM 2341 C CA . ILE A 1 281 ? 22.214 -6.695 -20.801 1.00 88.06 281 ILE A CA 1
ATOM 2342 C C . ILE A 1 281 ? 22.588 -7.700 -19.705 1.00 88.06 281 ILE A C 1
ATOM 2344 O O . ILE A 1 281 ? 23.766 -7.837 -19.375 1.00 88.06 281 ILE A O 1
ATOM 2348 N N . ILE A 1 282 ? 21.612 -8.434 -19.163 1.00 90.94 282 ILE A N 1
ATOM 2349 C CA . ILE A 1 282 ? 21.853 -9.384 -18.060 1.00 90.94 282 ILE A CA 1
ATOM 2350 C C . ILE A 1 282 ? 22.396 -10.743 -18.521 1.00 90.94 282 ILE A C 1
ATOM 2352 O O . ILE A 1 282 ? 22.784 -11.555 -17.685 1.00 90.94 282 ILE A O 1
ATOM 2356 N N . ARG A 1 283 ? 22.396 -11.012 -19.833 1.00 86.44 283 ARG A N 1
ATOM 2357 C CA . ARG A 1 283 ? 22.778 -12.293 -20.454 1.00 86.44 283 ARG A CA 1
ATOM 2358 C C . ARG A 1 283 ? 22.024 -13.499 -19.873 1.00 86.44 283 ARG A C 1
ATOM 2360 O O . ARG A 1 283 ? 22.599 -14.566 -19.674 1.00 86.44 283 ARG A O 1
ATOM 2367 N N . LYS A 1 284 ? 20.728 -13.326 -19.602 1.00 84.88 284 LYS A N 1
ATOM 2368 C CA . LYS A 1 284 ? 19.824 -14.337 -19.027 1.00 84.88 284 LYS A CA 1
ATOM 2369 C C . LYS A 1 284 ? 18.447 -14.217 -19.674 1.00 84.88 284 LYS A C 1
ATOM 2371 O O . LYS A 1 284 ? 17.965 -13.108 -19.880 1.00 84.88 284 LYS A O 1
ATOM 2376 N N . GLN A 1 285 ? 17.819 -15.350 -19.986 1.00 85.56 285 GLN A N 1
ATOM 2377 C CA . GLN A 1 285 ? 16.464 -15.377 -20.537 1.00 85.56 285 GLN A CA 1
ATOM 2378 C C . GLN A 1 285 ? 15.422 -15.041 -19.462 1.00 85.56 285 GLN A C 1
ATOM 2380 O O . GLN A 1 285 ? 15.496 -15.521 -18.332 1.00 85.56 285 GLN A O 1
ATOM 2385 N N . LEU A 1 286 ? 14.442 -14.224 -19.843 1.00 84.19 286 LEU A N 1
ATOM 2386 C CA . LEU A 1 286 ? 13.298 -13.804 -19.029 1.00 84.19 286 LEU A CA 1
ATOM 2387 C C . LEU A 1 286 ? 12.021 -14.451 -19.582 1.00 84.19 286 LEU A C 1
ATOM 2389 O O . LEU A 1 286 ? 11.116 -13.775 -20.067 1.00 84.19 286 LEU A O 1
ATOM 2393 N N . THR A 1 287 ? 11.984 -15.778 -19.579 1.00 76.75 287 THR A N 1
ATOM 2394 C CA . THR A 1 287 ? 10.826 -16.578 -19.994 1.00 76.75 287 THR A CA 1
ATOM 2395 C C . THR A 1 287 ? 10.198 -17.213 -18.763 1.00 76.75 287 THR A C 1
ATOM 2397 O O . THR A 1 287 ? 10.885 -17.903 -18.011 1.00 76.75 287 THR A O 1
ATOM 2400 N N . LEU A 1 288 ? 8.902 -16.982 -18.556 1.00 58.19 288 LEU A N 1
ATOM 2401 C CA . LEU A 1 288 ? 8.112 -17.742 -17.590 1.00 58.19 288 LEU A CA 1
ATOM 2402 C C . LEU A 1 288 ? 7.687 -19.038 -18.293 1.00 58.19 288 LEU A C 1
ATOM 2404 O O . LEU A 1 288 ? 7.052 -18.962 -19.344 1.00 58.19 288 LEU A O 1
ATOM 2408 N N . THR A 1 289 ? 8.110 -20.189 -17.771 1.00 47.56 289 THR A N 1
ATOM 2409 C CA . THR A 1 289 ? 7.569 -21.504 -18.159 1.00 47.56 289 THR A CA 1
ATOM 2410 C C . THR A 1 289 ? 6.133 -21.657 -17.701 1.00 47.56 289 THR A C 1
ATOM 2412 O O . THR A 1 289 ? 5.863 -21.222 -16.557 1.00 47.56 289 THR A O 1
#

Foldseek 3Di:
DAAEAEEAE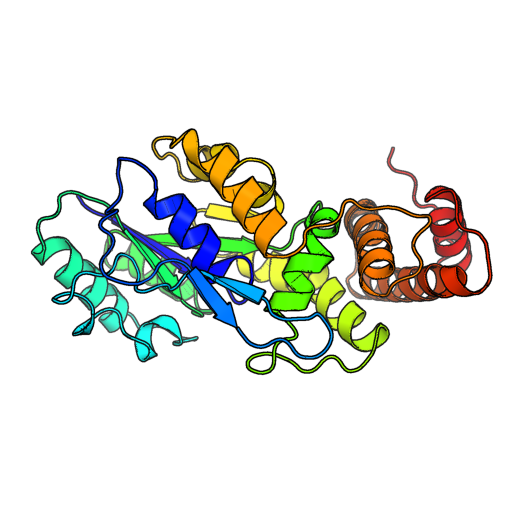PQQLCFQLVQLLVQLFPQHQDDFPDDQWDWFAFDPLGIAIGGDQCRRPDPQCCVLVDPCFQEPQADDLVSLVSNQVSVVVVVPSHYHYHGHNHLVLVVVLVSCVVVVRRYFYEYEAQALQVLQPLSNRCRRCRGPPHHPDDDLVVVLVVVLCSVLPVRVSRVPRGLFYYHPCCQLVDSVSVCVRVVTHDDPCSNVVSVVSCVSSVRDGAALQDLDSSNLSSLLSNLLSLQLVVDDDSVLSVQLSVLLVVLSVCSVVDRDRDSVSSQVSSCVSSVHHRDDD

Radius of gyration: 20.15 Å; chains: 1; bounding box: 44×42×58 Å